Protein AF-A0A3P6SS86-F1 (afdb_monomer)

InterPro domains:
  IPR005011 SNU66/SART1 family [PF03343] (131-207)
  IPR005011 SNU66/SART1 family [PTHR14152] (20-248)

Nearest PDB structures (foldseek):
  8y6o-assembly1_S  TM=6.054E-01  e=1.416E-04  Homo sapiens

Mean predicted aligned error: 20.61 Å

Radius of gyration: 37.63 Å; Cα contacts (8 Å, |Δi|>4): 62; chains: 1; bounding box: 86×118×94 Å

Foldseek 3Di:
DDDDDPPPVVVVVVVVVVVVVVVVVVVVVVVVVVVVVVVVPPPDPVPPPPPVVVVVVVVVVVVVVVVVPDDDDDDDDPDDDADPLGDQQDPVVDPVSVVSNCVSVVVDPPPPPPPPPPPPPPPDDDDDDDDDCPVVVVVCVVVVVPCPDPDDDPPVCPPDDDPDDDFDADPVRDTDDPVVRVVVVVCVVVVDDDDPVVVVVVVVVVVLVVVQVPDDPQADPVRVNVVLVVVCVVVVHPDDDDPDPPPPDD

Secondary structure (DSSP, 8-state):
-------HHHHHHHHHHHHHHHHHHHHHHHHHHHHHHHHHTS--TTSSPPHHHHHHHHHHHHHHHHTT---------------TT-S---GGG-HHHHHHHHHHTT-S----------------------TTSHHHHHHHHHHT-S---S----TT-TT---------B-TTSPBPPHHHHHHHHHHHHH--PPPHHHHHHHHHHHHHHHHHHHS-TTS-TT-HHHHHHHHHHHHT-SS-----SS----

pLDDT: mean 70.96, std 18.05, range [36.5, 97.06]

Structure (mmCIF, N/CA/C/O backbone):
data_AF-A0A3P6SS86-F1
#
_entry.id   AF-A0A3P6SS86-F1
#
loop_
_atom_site.group_PDB
_atom_site.id
_atom_site.type_symbol
_atom_site.label_atom_id
_atom_site.label_alt_id
_atom_site.label_comp_id
_atom_site.label_asym_id
_atom_site.label_entity_id
_atom_site.label_seq_id
_atom_site.pdbx_PDB_ins_code
_atom_site.Cartn_x
_atom_site.Cartn_y
_atom_site.Cartn_z
_atom_site.occupancy
_atom_site.B_iso_or_equiv
_atom_site.auth_seq_id
_atom_site.auth_comp_id
_atom_site.auth_asym_id
_atom_site.auth_atom_id
_atom_site.pdbx_PDB_model_num
ATOM 1 N N . MET A 1 1 ? 47.311 90.887 2.385 1.00 41.38 1 MET A N 1
ATOM 2 C CA . MET A 1 1 ? 45.907 90.425 2.404 1.00 41.38 1 MET A CA 1
ATOM 3 C C . MET A 1 1 ? 45.894 89.078 3.100 1.00 41.38 1 MET A C 1
ATOM 5 O O . MET A 1 1 ? 46.741 88.257 2.781 1.00 41.38 1 MET A O 1
ATOM 9 N N . LYS A 1 2 ? 45.059 88.925 4.130 1.00 42.12 2 LYS A N 1
ATOM 10 C CA . LYS A 1 2 ? 44.926 87.698 4.922 1.00 42.12 2 LYS A CA 1
ATOM 11 C C . LYS A 1 2 ? 44.067 86.700 4.140 1.00 42.12 2 LYS A C 1
ATOM 13 O O . LYS A 1 2 ? 42.957 87.065 3.773 1.00 42.12 2 LYS A O 1
ATOM 18 N N . GLU A 1 3 ? 44.543 85.478 3.942 1.00 46.53 3 GLU A N 1
ATOM 19 C CA . GLU A 1 3 ? 43.674 84.321 3.715 1.00 46.53 3 GLU A CA 1
ATOM 20 C C . GLU A 1 3 ? 43.846 83.390 4.915 1.00 46.53 3 GLU A C 1
ATOM 22 O O . GLU A 1 3 ? 44.905 82.799 5.117 1.00 46.53 3 GLU A O 1
ATOM 27 N N . GLU A 1 4 ? 42.823 83.341 5.766 1.00 48.84 4 GLU A N 1
ATOM 28 C CA . GLU A 1 4 ? 42.710 82.360 6.841 1.00 48.84 4 GLU A CA 1
ATOM 29 C C . GLU A 1 4 ? 42.058 81.096 6.268 1.00 48.84 4 GLU A C 1
ATOM 31 O O . GLU A 1 4 ? 40.958 81.146 5.717 1.00 48.84 4 GLU A O 1
ATOM 36 N N . ILE A 1 5 ? 42.755 79.965 6.369 1.00 50.00 5 ILE A N 1
ATOM 37 C CA . ILE A 1 5 ? 42.277 78.648 5.941 1.00 50.00 5 ILE A CA 1
ATOM 38 C C . ILE A 1 5 ? 41.508 78.026 7.117 1.00 50.00 5 ILE A C 1
ATOM 40 O O . ILE A 1 5 ? 42.103 77.545 8.081 1.00 50.00 5 ILE A O 1
ATOM 44 N N . ASP A 1 6 ? 40.176 78.062 7.049 1.00 55.34 6 ASP A N 1
ATOM 45 C CA . ASP A 1 6 ? 39.266 77.407 7.999 1.00 55.34 6 ASP A CA 1
ATOM 46 C C . ASP A 1 6 ? 39.072 75.918 7.634 1.00 55.34 6 ASP A C 1
ATOM 48 O O . ASP A 1 6 ? 38.149 75.545 6.910 1.00 55.34 6 ASP A O 1
ATOM 52 N N . ASP A 1 7 ? 39.966 75.045 8.113 1.00 58.31 7 ASP A N 1
ATOM 53 C CA . ASP A 1 7 ? 39.946 73.592 7.829 1.00 58.31 7 ASP A CA 1
ATOM 54 C C . ASP A 1 7 ? 39.302 72.734 8.947 1.00 58.31 7 ASP A C 1
ATOM 56 O O . ASP A 1 7 ? 39.191 71.507 8.847 1.00 58.31 7 ASP A O 1
ATOM 60 N N . GLY A 1 8 ? 38.815 73.352 10.031 1.00 53.81 8 GLY A N 1
ATOM 61 C CA . GLY A 1 8 ? 38.261 72.633 11.190 1.00 53.81 8 GLY A CA 1
ATOM 62 C C . GLY A 1 8 ? 36.834 72.106 10.984 1.00 53.81 8 GLY A C 1
ATOM 63 O O . GLY A 1 8 ? 36.483 71.004 11.423 1.00 53.81 8 GLY A O 1
ATOM 64 N N . GLY A 1 9 ? 35.990 72.858 10.269 1.00 57.62 9 GLY A N 1
ATOM 65 C CA . GLY A 1 9 ? 34.580 72.506 10.051 1.00 57.62 9 GLY A CA 1
ATOM 66 C C . GLY A 1 9 ? 34.350 71.377 9.035 1.00 57.62 9 GLY A C 1
ATOM 67 O O . GLY A 1 9 ? 33.329 70.679 9.089 1.00 57.62 9 GLY A O 1
ATOM 68 N N . SER A 1 10 ? 35.298 71.167 8.117 1.00 64.06 10 SER A N 1
ATOM 69 C CA . SER A 1 10 ? 35.213 70.178 7.031 1.00 64.06 10 SER A CA 1
ATOM 70 C C . SER A 1 10 ? 35.368 68.739 7.543 1.00 64.06 10 SER A C 1
ATOM 72 O O . SER A 1 10 ? 34.573 67.854 7.204 1.00 64.06 10 SER A O 1
ATOM 74 N N . ALA A 1 11 ? 36.322 68.504 8.449 1.00 67.81 11 ALA A N 1
ATOM 75 C CA . ALA A 1 11 ? 36.598 67.180 9.007 1.00 67.81 11 ALA A CA 1
ATOM 76 C C . ALA A 1 11 ? 35.408 66.608 9.805 1.00 67.81 11 ALA A C 1
ATOM 78 O O . ALA A 1 11 ? 35.034 65.443 9.634 1.00 67.81 11 ALA A O 1
ATOM 79 N N . VAL A 1 12 ? 34.744 67.438 10.616 1.00 71.44 12 VAL A N 1
ATOM 80 C CA . VAL A 1 12 ? 33.579 67.026 11.422 1.00 71.44 12 VAL A CA 1
ATOM 81 C C . VAL A 1 12 ? 32.362 66.722 10.542 1.00 71.44 12 VAL A C 1
ATOM 83 O O . VAL A 1 12 ? 31.628 65.762 10.801 1.00 71.44 12 VAL A O 1
ATOM 86 N N . LYS A 1 13 ? 32.152 67.491 9.464 1.00 74.88 13 LYS A N 1
ATOM 87 C CA . LYS A 1 13 ? 31.086 67.227 8.481 1.00 74.88 13 LYS A CA 1
ATOM 88 C C . LYS A 1 13 ? 31.310 65.897 7.756 1.00 74.88 13 LYS A C 1
ATOM 90 O O . LYS A 1 13 ? 30.374 65.101 7.663 1.00 74.88 13 LYS A O 1
ATOM 95 N N . ARG A 1 14 ? 32.547 65.612 7.335 1.00 76.62 14 ARG A N 1
ATOM 96 C CA . ARG A 1 14 ? 32.928 64.335 6.703 1.00 76.62 14 ARG A CA 1
ATOM 97 C C . ARG A 1 14 ? 32.749 63.149 7.651 1.00 76.62 14 ARG A C 1
ATOM 99 O O . ARG A 1 14 ? 32.224 62.119 7.238 1.00 76.62 14 ARG A O 1
ATOM 106 N N . TRP A 1 15 ? 33.091 63.298 8.934 1.00 75.94 15 TRP A N 1
ATOM 107 C CA . TRP A 1 15 ? 32.873 62.251 9.939 1.00 75.94 15 TRP A CA 1
ATOM 108 C C . TRP A 1 15 ? 31.382 61.958 10.169 1.00 75.94 15 TRP A C 1
ATOM 110 O O . TRP A 1 15 ? 30.976 60.795 10.197 1.00 75.94 15 TRP A O 1
ATOM 120 N N . LYS A 1 16 ? 30.537 62.995 10.247 1.00 82.75 16 LYS A N 1
ATOM 121 C CA . LYS A 1 16 ? 29.075 62.828 10.355 1.00 82.75 16 LYS A CA 1
ATOM 122 C C . LYS A 1 16 ? 28.471 62.169 9.109 1.00 82.75 16 LYS A C 1
ATOM 124 O O . LYS A 1 16 ? 27.605 61.304 9.240 1.00 82.75 16 LYS A O 1
ATOM 129 N N . GLN A 1 17 ? 28.944 62.523 7.912 1.00 75.00 17 GLN A N 1
ATOM 130 C CA . GLN A 1 17 ? 28.534 61.873 6.661 1.00 75.00 17 GLN A CA 1
ATOM 131 C C . GLN A 1 17 ? 28.966 60.400 6.617 1.00 75.00 17 GLN A C 1
ATOM 133 O O . GLN A 1 17 ? 28.139 59.539 6.320 1.00 75.00 17 GLN A O 1
ATOM 138 N N . ALA A 1 18 ? 30.202 60.092 7.019 1.00 82.19 18 ALA A N 1
ATOM 139 C CA . ALA A 1 18 ? 30.712 58.725 7.088 1.00 82.19 18 ALA A CA 1
ATOM 140 C C . ALA A 1 18 ? 29.941 57.854 8.100 1.00 82.19 18 ALA A C 1
ATOM 142 O O . ALA A 1 18 ? 29.706 56.673 7.846 1.00 82.19 18 ALA A O 1
ATOM 143 N N . GLN A 1 19 ? 29.493 58.416 9.231 1.00 80.56 19 GLN A N 1
ATOM 144 C CA . GLN A 1 19 ? 28.623 57.700 10.176 1.00 80.56 19 GLN A CA 1
ATOM 145 C C . GLN A 1 19 ? 27.250 57.395 9.571 1.00 80.56 19 GLN A C 1
ATOM 147 O O . GLN A 1 19 ? 26.777 56.260 9.664 1.00 80.56 19 GLN A O 1
ATOM 152 N N . LYS A 1 20 ? 26.646 58.370 8.882 1.00 81.38 20 LYS A N 1
ATOM 153 C CA . LYS A 1 20 ? 25.353 58.202 8.203 1.00 81.38 20 LYS A CA 1
ATOM 154 C C . LYS A 1 20 ? 25.427 57.161 7.076 1.00 81.38 20 LYS A C 1
ATOM 156 O O . LYS A 1 20 ? 24.515 56.352 6.916 1.00 81.38 20 LYS A O 1
ATOM 161 N N . GLU A 1 21 ? 26.533 57.125 6.337 1.00 82.12 21 GLU A N 1
ATOM 162 C CA . GLU A 1 21 ? 26.805 56.117 5.304 1.00 82.12 21 GLU A CA 1
ATOM 163 C C . GLU A 1 21 ? 27.060 54.721 5.902 1.00 82.12 21 GLU A C 1
ATOM 165 O O . GLU A 1 21 ? 26.571 53.702 5.407 1.00 82.12 21 GLU A O 1
ATOM 170 N N . LYS A 1 22 ? 27.784 54.644 7.025 1.00 76.62 22 LYS A N 1
ATOM 171 C CA . LYS A 1 22 ? 28.024 53.377 7.731 1.00 76.62 22 LYS A CA 1
ATOM 172 C C . LYS A 1 22 ? 26.721 52.787 8.279 1.00 76.62 22 LYS A C 1
ATOM 174 O O . LYS A 1 22 ? 26.530 51.568 8.215 1.00 76.62 22 LYS A O 1
ATOM 179 N N . GLU A 1 23 ? 25.813 53.633 8.764 1.00 79.06 23 GLU A N 1
ATOM 180 C CA . GLU A 1 23 ? 24.476 53.239 9.208 1.00 79.06 23 GLU A CA 1
ATOM 181 C C . GLU A 1 23 ? 23.587 52.791 8.035 1.00 79.06 23 GLU A C 1
ATOM 183 O O . GLU A 1 23 ? 22.968 51.723 8.111 1.00 79.06 23 GLU A O 1
ATOM 188 N N . SER A 1 24 ? 23.574 53.534 6.921 1.00 69.25 24 SER A N 1
ATOM 189 C CA . SER A 1 24 ? 22.790 53.170 5.733 1.00 69.25 24 SER A CA 1
ATOM 190 C C . SER A 1 24 ? 23.245 51.828 5.157 1.00 69.25 24 SER A C 1
ATOM 192 O O . SER A 1 24 ? 22.414 50.955 4.896 1.00 69.25 24 SER A O 1
ATOM 194 N N . ARG A 1 25 ? 24.560 51.579 5.099 1.00 76.75 25 ARG A N 1
ATOM 195 C CA . ARG A 1 25 ? 25.136 50.293 4.682 1.00 76.75 25 ARG A CA 1
ATOM 196 C C . ARG A 1 25 ? 24.767 49.154 5.633 1.00 76.75 25 ARG A C 1
ATOM 198 O O . ARG A 1 25 ? 24.503 48.038 5.180 1.00 76.75 25 ARG A O 1
ATOM 205 N N . ARG A 1 26 ? 24.704 49.411 6.947 1.00 73.81 26 ARG A N 1
ATOM 206 C CA . ARG A 1 26 ? 24.227 48.428 7.940 1.00 73.81 26 ARG A CA 1
ATOM 207 C C . ARG A 1 26 ? 22.750 48.095 7.717 1.00 73.81 26 ARG A C 1
ATOM 209 O O . ARG A 1 26 ? 22.384 46.920 7.749 1.00 73.81 26 ARG A O 1
ATOM 216 N N . ARG A 1 27 ? 21.920 49.101 7.425 1.00 76.12 27 ARG A N 1
ATOM 217 C CA . ARG A 1 27 ? 20.487 48.940 7.135 1.00 76.12 27 ARG A CA 1
ATOM 218 C C . ARG A 1 27 ? 20.241 48.229 5.799 1.00 76.12 27 ARG A C 1
ATOM 220 O O . ARG A 1 27 ? 19.363 47.375 5.736 1.00 76.12 27 ARG A O 1
ATOM 227 N N . GLN A 1 28 ? 21.054 48.489 4.774 1.00 74.81 28 GLN A N 1
ATOM 228 C CA . GLN A 1 28 ? 21.022 47.783 3.485 1.00 74.81 28 GLN A CA 1
ATOM 229 C C . GLN A 1 28 ? 21.347 46.291 3.659 1.00 74.81 28 GLN A C 1
ATOM 231 O O . GLN A 1 28 ? 20.632 45.432 3.151 1.00 74.81 28 GLN A O 1
ATOM 236 N N . ARG A 1 29 ? 22.393 45.973 4.437 1.00 75.50 29 ARG A N 1
ATOM 237 C CA . ARG A 1 29 ? 22.781 44.588 4.756 1.00 75.50 29 ARG A CA 1
ATOM 238 C C . ARG A 1 29 ? 21.716 43.863 5.578 1.00 75.50 29 ARG A C 1
ATOM 240 O O . ARG A 1 29 ? 21.477 42.686 5.335 1.00 75.50 29 ARG A O 1
ATOM 247 N N . ALA A 1 30 ? 21.058 44.552 6.512 1.00 73.69 30 ALA A N 1
ATOM 248 C CA . ALA A 1 30 ? 19.945 43.988 7.274 1.00 73.69 30 ALA A CA 1
ATOM 249 C C . ALA A 1 30 ? 18.741 43.671 6.372 1.00 73.69 30 ALA A C 1
ATOM 251 O O . ALA A 1 30 ? 18.253 42.546 6.411 1.00 73.69 30 ALA A O 1
ATOM 252 N N . LYS A 1 31 ? 18.346 44.605 5.494 1.00 74.69 31 LYS A N 1
ATOM 253 C CA . L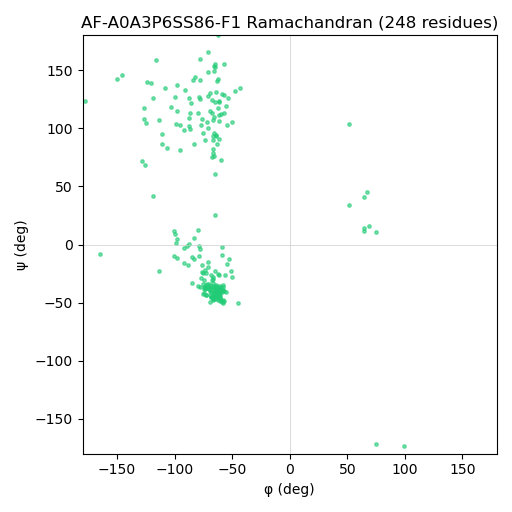YS A 1 31 ? 17.275 44.394 4.506 1.00 74.69 31 LYS A CA 1
ATOM 254 C C . LYS A 1 31 ? 17.587 43.248 3.541 1.00 74.69 31 LYS A C 1
ATOM 256 O O . LYS A 1 31 ? 16.708 42.449 3.249 1.00 74.69 31 LYS A O 1
ATOM 261 N N . ASN A 1 32 ? 18.837 43.132 3.084 1.00 70.75 32 ASN A N 1
ATOM 262 C CA . ASN A 1 32 ? 19.247 42.041 2.195 1.00 70.75 32 ASN A CA 1
ATOM 263 C C . ASN A 1 32 ? 19.288 40.684 2.927 1.00 70.75 32 ASN A C 1
ATOM 265 O O . ASN A 1 32 ? 18.955 39.647 2.370 1.00 70.75 32 ASN A O 1
ATOM 269 N N . ARG A 1 33 ? 19.646 40.673 4.216 1.00 67.62 33 ARG A N 1
ATOM 270 C CA . ARG A 1 33 ? 19.581 39.460 5.045 1.00 67.62 33 ARG A CA 1
ATOM 271 C C . ARG A 1 33 ? 18.138 39.020 5.300 1.00 67.62 33 ARG A C 1
ATOM 273 O O . ARG A 1 33 ? 17.866 37.827 5.365 1.00 67.62 33 ARG A O 1
ATOM 280 N N . GLU A 1 34 ? 17.226 39.972 5.451 1.00 67.44 34 GLU A N 1
ATOM 281 C CA . GLU A 1 34 ? 15.798 39.724 5.652 1.00 67.44 34 GLU A CA 1
ATOM 282 C C . GLU A 1 34 ? 15.105 39.264 4.362 1.00 67.44 34 GLU A C 1
ATOM 284 O O . GLU A 1 34 ? 14.309 38.329 4.402 1.00 67.44 34 GLU A O 1
ATOM 289 N N . SER A 1 35 ? 15.470 39.823 3.201 1.00 66.62 35 SER A N 1
ATOM 290 C CA . SER A 1 35 ? 14.995 39.324 1.905 1.00 66.62 35 SER A CA 1
ATOM 291 C C . SER A 1 35 ? 15.496 37.905 1.629 1.00 66.62 35 SER A C 1
ATOM 293 O O . SER A 1 35 ? 14.699 37.058 1.240 1.00 66.62 35 SER A O 1
ATOM 295 N N . VAL A 1 36 ? 16.771 37.600 1.897 1.00 64.12 36 VAL A N 1
ATOM 296 C CA . VAL A 1 36 ? 17.322 36.240 1.748 1.00 64.12 36 VAL A CA 1
ATOM 297 C C . VAL A 1 36 ? 16.598 35.245 2.659 1.00 64.12 36 VAL A C 1
ATOM 299 O O . VAL A 1 36 ? 16.210 34.179 2.188 1.00 64.12 36 VAL A O 1
ATOM 302 N N . ARG A 1 37 ? 16.323 35.619 3.919 1.00 59.81 37 ARG A N 1
ATOM 303 C CA . ARG A 1 37 ? 15.515 34.805 4.847 1.00 59.81 37 ARG A CA 1
ATOM 304 C C . ARG A 1 37 ? 14.095 34.564 4.326 1.00 59.81 37 ARG A C 1
ATOM 306 O O . ARG A 1 37 ? 13.641 33.430 4.265 1.00 59.81 37 ARG A O 1
ATOM 313 N N . LYS A 1 38 ? 13.438 35.606 3.810 1.00 56.53 38 LYS A N 1
ATOM 314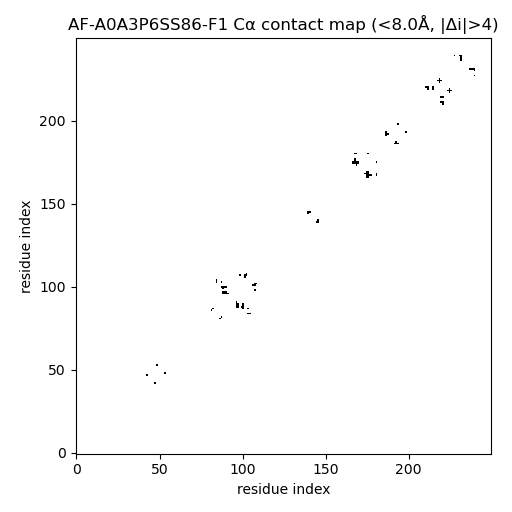 C CA . LYS A 1 38 ? 12.099 35.513 3.201 1.00 56.53 38 LYS A CA 1
ATOM 315 C C . LYS A 1 38 ? 12.044 34.598 1.968 1.00 56.53 38 LYS A C 1
ATOM 317 O O . LYS A 1 38 ? 10.981 34.069 1.652 1.00 56.53 38 LYS A O 1
ATOM 322 N N . TRP A 1 39 ? 13.153 34.415 1.249 1.00 46.88 39 TRP A N 1
ATOM 323 C CA . TRP A 1 39 ? 13.243 33.457 0.142 1.00 46.88 39 TRP A CA 1
ATOM 324 C C . TRP A 1 39 ? 13.579 32.035 0.607 1.00 46.88 39 TRP A C 1
ATOM 326 O O . TRP A 1 39 ? 13.076 31.093 0.001 1.00 46.88 39 TRP A O 1
ATOM 336 N N . SER A 1 40 ? 14.363 31.870 1.678 1.00 54.88 40 SER A N 1
ATOM 337 C CA . SER A 1 40 ? 14.657 30.556 2.271 1.00 54.88 40 SER A CA 1
ATOM 338 C C . SER A 1 40 ? 13.503 29.977 3.095 1.00 54.88 40 SER A C 1
ATOM 340 O O . SER A 1 40 ? 13.417 28.761 3.229 1.00 54.88 40 SER A O 1
ATOM 342 N N . ASP A 1 41 ? 12.605 30.829 3.599 1.00 53.06 41 ASP A N 1
ATOM 343 C CA . ASP A 1 41 ? 11.426 30.432 4.383 1.00 53.06 41 ASP A CA 1
ATOM 344 C C . ASP A 1 41 ? 10.199 30.115 3.509 1.00 53.06 41 ASP A C 1
ATOM 346 O O . ASP A 1 41 ? 9.140 29.756 4.025 1.00 53.06 41 ASP A O 1
ATOM 350 N N . LYS A 1 42 ? 10.316 30.207 2.175 1.00 52.12 42 LYS A N 1
ATOM 351 C CA . LYS A 1 42 ? 9.313 29.625 1.277 1.00 52.12 42 LYS A CA 1
ATOM 352 C C . LYS A 1 42 ? 9.438 28.103 1.386 1.00 52.12 42 LYS A C 1
ATOM 354 O O . LYS A 1 42 ? 10.484 27.571 1.001 1.00 52.12 42 LYS A O 1
ATOM 359 N N . PRO A 1 43 ? 8.423 27.381 1.891 1.00 44.62 43 PRO A N 1
ATOM 360 C CA . PRO A 1 43 ? 8.492 25.933 1.929 1.00 44.62 43 PRO A CA 1
ATOM 361 C C . PRO A 1 43 ? 8.707 25.425 0.502 1.00 44.62 43 PRO A C 1
ATOM 363 O O . PRO A 1 43 ? 7.993 25.811 -0.424 1.00 44.62 43 PRO A O 1
ATOM 366 N N . SER A 1 44 ? 9.719 24.573 0.319 1.00 44.75 44 SER A N 1
ATOM 367 C CA . SER A 1 44 ? 9.849 23.766 -0.894 1.00 44.75 44 SER A CA 1
ATOM 368 C C . SER A 1 44 ? 8.489 23.126 -1.166 1.00 44.75 44 SER A C 1
ATOM 370 O O . SER A 1 44 ? 7.904 22.545 -0.251 1.00 44.75 44 SER A O 1
ATOM 372 N N . SER A 1 45 ? 7.997 23.198 -2.405 1.00 48.47 45 SER A N 1
ATOM 373 C CA . SER A 1 45 ? 6.726 22.582 -2.829 1.00 48.47 45 SER A CA 1
ATOM 374 C C . SER A 1 45 ? 6.623 21.085 -2.494 1.00 48.47 45 SER A C 1
ATOM 376 O O . SER A 1 45 ? 5.544 20.514 -2.527 1.00 48.47 45 SER A O 1
ATOM 378 N N . SER A 1 46 ? 7.737 20.454 -2.114 1.00 54.19 46 SER A N 1
ATOM 379 C CA . SER A 1 46 ? 7.828 19.078 -1.622 1.00 54.19 46 SER A CA 1
ATOM 380 C C . SER A 1 46 ? 7.416 18.860 -0.154 1.00 54.19 46 SER A C 1
ATOM 382 O O . SER A 1 46 ? 7.353 17.710 0.283 1.00 54.19 46 SER A O 1
ATOM 384 N N . ALA A 1 47 ? 7.200 19.926 0.628 1.00 45.97 47 ALA A N 1
ATOM 385 C CA . ALA A 1 47 ? 6.766 19.867 2.029 1.00 45.97 47 ALA A CA 1
ATOM 386 C C . ALA A 1 47 ? 5.263 20.128 2.210 1.00 45.97 47 ALA A C 1
ATOM 388 O O . ALA A 1 47 ? 4.743 19.901 3.305 1.00 45.97 47 ALA A O 1
ATOM 389 N N . ALA A 1 48 ? 4.574 20.570 1.152 1.00 49.78 48 ALA A N 1
ATOM 390 C CA . ALA A 1 48 ? 3.123 20.550 1.119 1.00 49.78 48 ALA A CA 1
ATOM 391 C C . ALA A 1 48 ? 2.680 19.088 1.241 1.00 49.78 48 ALA A C 1
ATOM 393 O O . ALA A 1 48 ? 3.105 18.224 0.471 1.00 49.78 48 ALA A O 1
ATOM 394 N N . LEU A 1 49 ? 1.872 18.800 2.259 1.00 47.25 49 LEU A N 1
ATOM 395 C CA . LEU A 1 49 ? 1.007 17.633 2.208 1.00 47.25 49 LEU A CA 1
ATOM 396 C C . LEU A 1 49 ? 0.222 17.764 0.901 1.00 47.25 49 LEU A C 1
ATOM 398 O O . LEU A 1 49 ? -0.305 18.837 0.615 1.00 47.25 49 LEU A O 1
ATOM 402 N N . ASP A 1 50 ? 0.277 16.729 0.070 1.00 51.44 50 ASP A N 1
ATOM 403 C CA . ASP A 1 50 ? -0.374 16.728 -1.233 1.00 51.44 50 ASP A CA 1
ATOM 404 C C . ASP A 1 50 ? -1.854 17.048 -1.008 1.00 51.44 50 ASP A C 1
ATOM 406 O O . ASP A 1 50 ? -2.516 16.348 -0.239 1.00 51.44 50 ASP A O 1
ATOM 410 N N . SER A 1 51 ? -2.332 18.147 -1.596 1.00 54.66 51 SER A N 1
ATOM 411 C CA . SER A 1 51 ? -3.681 18.700 -1.391 1.00 54.66 51 SER A CA 1
ATOM 412 C C . SER A 1 51 ? -4.770 17.632 -1.549 1.00 54.66 51 SER A C 1
ATOM 414 O O . SER A 1 51 ? -5.826 17.704 -0.923 1.00 54.66 51 SER A O 1
ATOM 416 N N . ASP A 1 52 ? -4.493 16.615 -2.361 1.00 58.56 52 ASP A N 1
ATOM 417 C CA . ASP A 1 52 ? -5.396 15.508 -2.639 1.00 58.56 52 ASP A CA 1
ATOM 418 C C . 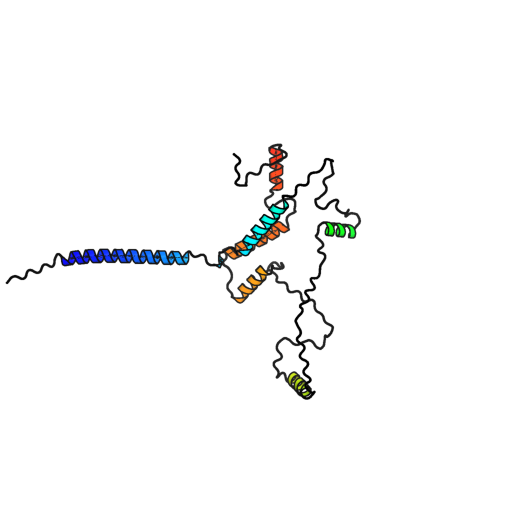ASP A 1 52 ? -5.490 14.480 -1.496 1.00 58.56 52 ASP A C 1
ATOM 420 O O . ASP A 1 52 ? -6.584 13.982 -1.240 1.00 58.56 52 ASP A O 1
ATOM 424 N N . ASP A 1 53 ? -4.412 14.221 -0.741 1.00 56.22 53 ASP A N 1
ATOM 425 C CA . ASP A 1 53 ? -4.431 13.271 0.391 1.00 56.22 53 ASP A CA 1
ATOM 426 C C . ASP A 1 53 ? -5.250 13.833 1.575 1.00 56.22 53 ASP A C 1
ATOM 428 O O . ASP A 1 53 ? -5.920 13.097 2.299 1.00 56.22 53 ASP A O 1
ATOM 432 N N . GLU A 1 54 ? -5.192 15.150 1.799 1.00 63.00 54 GLU A N 1
ATOM 433 C CA . GLU A 1 54 ? -5.976 15.823 2.845 1.00 63.00 54 GLU A CA 1
ATOM 434 C C . GLU A 1 54 ? -7.456 15.915 2.459 1.00 63.00 54 GLU A C 1
ATOM 436 O O . GLU A 1 54 ? -8.334 15.705 3.297 1.00 63.00 54 GLU A O 1
ATOM 441 N N . LYS A 1 55 ? -7.735 16.133 1.171 1.00 62.94 55 LYS A N 1
ATOM 442 C CA . LYS A 1 55 ? -9.089 16.122 0.614 1.00 62.94 55 LYS A CA 1
ATOM 443 C C . LYS A 1 55 ? -9.731 14.735 0.680 1.00 62.94 55 LYS A C 1
ATOM 445 O O . LYS A 1 55 ? -10.924 14.639 0.947 1.00 62.94 55 LYS A O 1
ATOM 450 N N . GLU A 1 56 ? -8.963 13.667 0.475 1.00 68.69 56 GLU A N 1
ATOM 451 C CA . GLU A 1 56 ? -9.438 12.287 0.633 1.00 68.69 56 GLU A CA 1
ATOM 452 C C . GLU A 1 56 ? -9.781 11.980 2.098 1.00 68.69 56 GLU A C 1
ATOM 454 O O . GLU A 1 56 ? -10.869 11.488 2.387 1.00 68.69 56 GLU A O 1
ATOM 459 N N . LEU A 1 57 ? -8.919 12.374 3.042 1.00 66.00 57 LEU A N 1
ATOM 460 C CA . LEU A 1 57 ? -9.203 12.240 4.476 1.00 66.00 57 LEU A CA 1
ATOM 461 C C . LEU A 1 57 ? -10.437 13.045 4.909 1.00 66.00 57 LEU A C 1
ATOM 463 O O . LEU A 1 57 ? -11.204 12.580 5.750 1.00 66.00 57 LEU A O 1
ATOM 467 N N . GLN A 1 58 ? -10.644 14.235 4.340 1.00 66.44 58 GLN A N 1
ATOM 468 C CA . GLN A 1 58 ? -11.840 15.043 4.590 1.00 66.44 58 GLN A CA 1
ATOM 469 C C . GLN A 1 58 ? -13.101 14.401 4.006 1.00 66.44 58 GLN A C 1
ATOM 471 O O . GLN A 1 58 ? -14.116 14.374 4.693 1.00 66.44 58 GLN A O 1
ATOM 476 N N . ARG A 1 59 ? -13.031 13.833 2.795 1.00 70.19 59 ARG A N 1
ATOM 477 C CA . ARG A 1 59 ? -14.146 13.093 2.185 1.00 70.19 59 ARG A CA 1
ATOM 478 C C . ARG A 1 59 ? -14.532 11.870 3.004 1.00 70.19 59 ARG A C 1
ATOM 480 O O . ARG A 1 59 ? -15.702 11.734 3.311 1.00 70.19 59 ARG A O 1
ATOM 487 N N . VAL A 1 60 ? -13.567 11.048 3.422 1.00 70.06 60 VAL A N 1
ATOM 488 C CA . VAL A 1 60 ? -13.836 9.877 4.278 1.00 70.06 60 VAL A CA 1
ATOM 489 C C . VAL A 1 60 ? -14.434 10.313 5.615 1.00 70.06 60 VAL A C 1
ATOM 491 O O . VAL A 1 60 ? -15.385 9.715 6.099 1.00 70.06 60 VAL A O 1
ATOM 494 N N . LYS A 1 61 ? -13.919 11.393 6.215 1.00 72.06 61 LYS A N 1
ATOM 495 C CA . LYS A 1 61 ? -14.481 11.946 7.453 1.00 72.06 61 LYS A CA 1
ATOM 496 C C . LYS A 1 61 ? -15.921 12.438 7.269 1.00 72.06 61 LYS A C 1
ATOM 498 O O . LYS A 1 61 ? -16.719 12.295 8.189 1.00 72.06 61 LYS A O 1
ATOM 503 N N . GLN A 1 62 ? -16.226 13.036 6.122 1.00 66.06 62 GLN A N 1
ATOM 504 C CA . GLN A 1 62 ? -17.554 13.541 5.792 1.00 66.06 62 GLN A CA 1
ATOM 505 C C . GLN A 1 62 ? -18.526 12.400 5.464 1.00 66.06 62 GLN A C 1
ATOM 507 O O . GLN A 1 62 ? -19.624 12.388 5.992 1.00 66.06 62 GLN A O 1
ATOM 512 N N . GLU A 1 63 ? -18.090 11.388 4.718 1.00 61.41 63 GLU A N 1
ATOM 513 C CA . GLU A 1 63 ? -18.862 10.175 4.419 1.00 61.41 63 GLU A CA 1
ATOM 514 C C . GLU A 1 63 ? -19.217 9.397 5.695 1.00 61.41 63 GLU A C 1
ATOM 516 O O . GLU A 1 63 ? -20.350 8.961 5.865 1.00 61.41 63 GLU A O 1
ATOM 521 N N . VAL A 1 64 ? -18.280 9.293 6.644 1.00 63.75 64 VAL A N 1
ATOM 522 C CA . VAL A 1 64 ? -18.531 8.679 7.959 1.00 63.75 64 VAL A CA 1
ATOM 523 C C . VAL A 1 64 ? -19.500 9.514 8.810 1.00 63.75 64 VAL A C 1
ATOM 525 O O . VAL A 1 64 ? -20.233 8.946 9.614 1.00 63.75 64 VAL A O 1
ATOM 528 N N . ALA A 1 65 ? -19.518 10.841 8.650 1.00 61.91 65 ALA A N 1
ATOM 529 C CA . ALA A 1 65 ? -20.471 11.712 9.339 1.00 61.91 65 ALA A CA 1
ATOM 530 C C . ALA A 1 65 ? -21.879 11.621 8.722 1.00 61.91 65 ALA A C 1
ATOM 532 O O . ALA A 1 65 ? -22.854 11.505 9.461 1.00 61.91 65 ALA A O 1
ATOM 533 N N . ASP A 1 66 ? -21.976 11.593 7.393 1.00 50.97 66 ASP A N 1
ATOM 534 C CA . ASP A 1 66 ? -23.247 11.515 6.662 1.00 50.97 66 ASP A CA 1
ATOM 535 C C . ASP A 1 66 ? -23.941 10.148 6.852 1.00 50.97 66 ASP A C 1
ATOM 537 O O . ASP A 1 66 ? -25.165 10.070 6.820 1.00 50.97 66 ASP A O 1
ATOM 541 N N . TYR A 1 67 ? -23.192 9.071 7.127 1.00 50.12 67 TYR A N 1
ATOM 542 C CA . TYR A 1 67 ? -23.757 7.741 7.418 1.00 50.12 67 TYR A CA 1
ATOM 543 C C . TYR A 1 67 ? -24.317 7.587 8.848 1.00 50.12 67 TYR A C 1
ATOM 545 O O . TYR A 1 67 ? -24.849 6.532 9.187 1.00 50.12 67 TYR A O 1
ATOM 553 N N . SER A 1 68 ? -24.175 8.606 9.705 1.00 46.31 68 SER A N 1
ATOM 554 C CA . SER A 1 68 ? -24.618 8.565 11.109 1.00 46.31 68 SER A CA 1
ATOM 555 C C . SER A 1 68 ? -25.984 9.214 11.375 1.00 46.31 68 SER A C 1
ATOM 557 O O . SER A 1 68 ? -26.399 9.259 12.527 1.00 46.31 68 SER A O 1
ATOM 559 N N . ASP A 1 69 ? -26.690 9.672 10.332 1.00 41.88 69 ASP A N 1
ATOM 560 C CA . ASP A 1 69 ? -27.941 10.447 10.437 1.00 41.88 69 ASP A CA 1
ATOM 561 C C . ASP A 1 69 ? -29.148 9.741 9.784 1.00 41.88 69 ASP A C 1
ATOM 563 O O . ASP A 1 69 ? -29.938 10.332 9.053 1.00 41.88 69 ASP A O 1
ATOM 567 N N . TH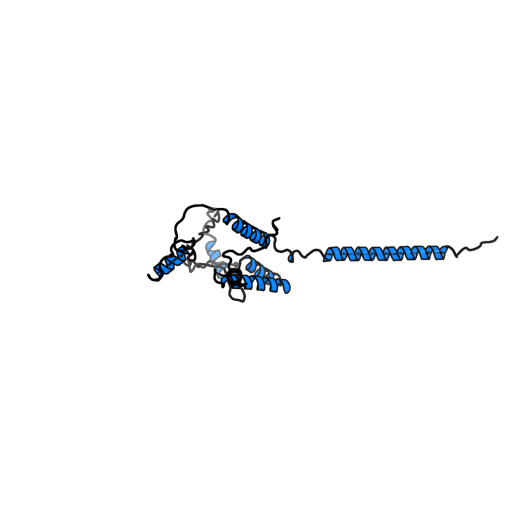R A 1 70 ? -29.287 8.429 9.980 1.00 42.88 70 THR A N 1
ATOM 568 C CA . THR A 1 70 ? -30.510 7.704 9.588 1.00 42.88 70 THR A CA 1
ATOM 569 C C . THR A 1 70 ? -31.015 6.887 10.767 1.00 42.88 70 THR A C 1
ATOM 571 O O . THR A 1 70 ? -30.892 5.664 10.800 1.00 42.88 70 THR A O 1
ATOM 574 N N . ASP A 1 71 ? -31.553 7.598 11.758 1.00 40.16 71 ASP A N 1
ATOM 575 C CA . ASP A 1 71 ? -32.409 7.011 12.785 1.00 40.16 71 ASP A CA 1
ATOM 576 C C . ASP A 1 71 ? -33.720 6.561 12.123 1.00 40.16 71 ASP A C 1
ATOM 578 O O . ASP A 1 71 ? -34.406 7.324 11.439 1.00 40.16 71 ASP A O 1
ATOM 582 N N . SER A 1 72 ? -34.052 5.286 12.285 1.00 39.12 72 SER A N 1
ATOM 583 C CA . SER A 1 72 ? -35.397 4.766 12.065 1.00 39.12 72 SER A CA 1
ATOM 584 C C . SER A 1 72 ? -35.806 4.066 13.348 1.00 39.12 72 SER A C 1
ATOM 586 O O . SER A 1 72 ? -35.309 2.987 13.668 1.00 39.12 72 SER A O 1
ATOM 588 N N . ASP A 1 73 ? -36.672 4.746 14.091 1.00 44.47 73 ASP A N 1
ATOM 589 C CA . ASP A 1 73 ? -37.403 4.214 15.230 1.00 44.47 73 ASP A CA 1
ATOM 590 C C . ASP A 1 73 ? -38.260 3.014 14.792 1.00 44.47 73 ASP A C 1
ATOM 592 O O . ASP A 1 73 ? -39.008 3.143 13.828 1.00 44.47 73 ASP A O 1
ATOM 596 N N . GLU A 1 74 ? -38.171 1.872 15.492 1.00 42.16 74 GLU A N 1
ATOM 597 C CA . GLU A 1 74 ? -39.335 1.043 15.874 1.00 42.16 74 GLU A CA 1
ATOM 598 C C . GLU A 1 74 ? -38.953 -0.197 16.724 1.00 42.16 74 GLU A C 1
ATOM 600 O O . GLU A 1 74 ? -38.155 -1.054 16.340 1.00 42.16 74 GLU A O 1
ATOM 605 N N . ASP A 1 75 ? -39.589 -0.255 17.898 1.00 39.03 75 ASP A N 1
ATOM 606 C CA . ASP A 1 75 ? -40.047 -1.404 18.693 1.00 39.03 75 ASP A CA 1
ATOM 607 C C . ASP A 1 75 ? -39.102 -2.581 19.046 1.00 39.03 75 ASP A C 1
ATOM 609 O O . ASP A 1 75 ? -38.887 -3.553 18.319 1.00 39.03 75 ASP A O 1
ATOM 613 N N . GLY A 1 76 ? -38.651 -2.565 20.305 1.00 48.12 76 GLY A N 1
ATOM 614 C CA . GLY A 1 76 ? -39.448 -3.208 21.357 1.00 48.12 76 GLY A CA 1
ATOM 615 C C . GLY A 1 76 ? -39.605 -4.730 21.333 1.00 48.12 76 GLY A C 1
ATOM 616 O O . GLY A 1 76 ? -40.695 -5.203 21.609 1.00 48.12 76 GLY A O 1
ATOM 617 N N . ASP A 1 77 ? -38.539 -5.500 21.109 1.00 39.94 77 ASP A N 1
ATOM 618 C CA . ASP A 1 77 ? -38.474 -6.901 21.550 1.00 39.94 77 ASP A CA 1
ATOM 619 C C . ASP A 1 77 ? -37.026 -7.294 21.852 1.00 39.94 77 ASP A C 1
ATOM 621 O O . ASP A 1 77 ? -36.101 -6.868 21.161 1.00 39.94 77 ASP A O 1
ATOM 625 N N . LYS A 1 78 ? -36.810 -8.111 22.892 1.00 49.69 78 LYS A N 1
ATOM 626 C CA . LYS A 1 78 ? -35.490 -8.655 23.264 1.00 49.69 78 LYS A CA 1
ATOM 627 C C . LYS A 1 78 ? -34.991 -9.610 22.171 1.00 49.69 78 LYS A C 1
ATOM 629 O O . LYS A 1 78 ? -35.067 -10.827 22.318 1.00 49.69 78 LYS A O 1
ATOM 634 N N . LYS A 1 79 ? -34.512 -9.054 21.062 1.00 48.88 79 LYS A N 1
ATOM 635 C CA . LYS A 1 79 ? -33.867 -9.778 19.972 1.00 48.88 79 LYS A CA 1
ATOM 636 C C . LYS A 1 79 ? -32.436 -10.088 20.409 1.00 48.88 79 LYS A C 1
ATOM 638 O O . LYS A 1 79 ? -31.697 -9.197 20.824 1.00 48.88 79 LYS A O 1
ATOM 643 N N . GLU A 1 80 ? -32.073 -11.367 20.365 1.00 57.94 80 GLU A N 1
ATOM 644 C CA . GLU A 1 80 ? -30.676 -11.808 20.360 1.00 57.94 80 GLU A CA 1
ATOM 645 C C . GLU A 1 80 ? -29.884 -10.917 19.397 1.00 57.94 80 GLU A C 1
ATOM 647 O O . GLU A 1 80 ? -30.381 -10.617 18.312 1.00 57.94 80 GLU A O 1
ATOM 652 N N . TYR A 1 81 ? -28.702 -10.457 19.814 1.00 55.03 81 TYR A N 1
ATOM 653 C CA . TYR A 1 81 ? -27.874 -9.531 19.043 1.00 55.03 81 TYR A CA 1
ATOM 654 C C . TYR A 1 81 ? -27.698 -10.050 17.608 1.00 55.03 81 TYR A C 1
ATOM 656 O O . TYR A 1 81 ? -26.970 -11.015 17.374 1.00 55.03 81 TYR A O 1
ATOM 664 N N . GLU A 1 82 ? -28.392 -9.433 16.651 1.00 57.69 82 GLU A N 1
ATOM 665 C CA . GLU A 1 82 ? -28.169 -9.686 15.235 1.00 57.69 82 GLU A CA 1
ATOM 666 C C . GLU A 1 82 ? -27.062 -8.754 14.757 1.00 57.69 82 GLU A C 1
ATOM 668 O O . GLU A 1 82 ? -27.120 -7.537 14.945 1.00 57.69 82 GLU A O 1
ATOM 673 N N . ASN A 1 83 ? -26.029 -9.333 14.146 1.00 70.00 83 ASN A N 1
ATOM 674 C CA . ASN A 1 83 ? -24.974 -8.563 13.503 1.00 70.00 83 ASN A CA 1
ATOM 675 C C . ASN A 1 83 ? -25.593 -7.637 12.441 1.00 70.00 83 ASN A C 1
ATOM 677 O O . ASN A 1 83 ? -26.627 -7.952 11.861 1.00 70.00 83 ASN A O 1
ATOM 681 N N . VAL A 1 84 ? -24.916 -6.534 12.106 1.00 73.00 84 VAL A N 1
ATOM 682 C CA . VAL A 1 84 ? -25.355 -5.554 11.080 1.00 73.00 84 VAL A CA 1
ATOM 683 C C . VAL A 1 84 ? -25.646 -6.203 9.707 1.00 73.00 84 VAL A C 1
ATOM 685 O O . VAL A 1 84 ? -26.329 -5.626 8.869 1.00 73.00 84 VAL A O 1
ATOM 688 N N . LEU A 1 85 ? -25.160 -7.429 9.481 1.00 67.81 85 LEU A N 1
ATOM 689 C CA . LEU A 1 85 ? -25.358 -8.232 8.269 1.00 67.81 85 LEU A CA 1
ATOM 690 C C . LEU A 1 85 ? -26.456 -9.317 8.402 1.00 67.81 85 LEU A C 1
ATOM 692 O O . LEU A 1 85 ? -26.593 -10.157 7.512 1.00 67.81 85 LEU A O 1
ATOM 696 N N . GLY A 1 86 ? -27.225 -9.311 9.495 1.00 77.12 86 GLY A N 1
ATOM 697 C CA . GLY A 1 86 ? -28.234 -10.317 9.843 1.00 77.12 86 GLY A CA 1
ATOM 698 C C . GLY A 1 86 ? -27.645 -11.639 10.355 1.00 77.12 86 GLY A C 1
ATOM 699 O O . GLY A 1 86 ? -26.437 -11.758 10.587 1.00 77.12 86 GLY A O 1
ATOM 700 N N . LYS A 1 87 ? -28.497 -12.662 10.522 1.00 79.62 87 LYS A N 1
ATOM 701 C CA . LYS A 1 87 ? -28.075 -14.024 10.915 1.00 79.62 87 LYS A CA 1
ATOM 702 C C . LYS A 1 87 ? -27.041 -14.606 9.941 1.00 79.62 87 LYS A C 1
ATOM 704 O O . LYS A 1 87 ? -27.350 -14.918 8.786 1.00 79.62 87 LYS A O 1
ATOM 709 N N . GLU A 1 88 ? -25.816 -14.796 10.430 1.00 76.50 88 GLU A N 1
ATOM 710 C CA . GLU A 1 88 ? -24.723 -15.395 9.659 1.00 76.50 88 GLU A CA 1
ATOM 711 C C . GLU A 1 88 ? -25.061 -16.842 9.255 1.00 76.50 88 GLU A C 1
ATOM 713 O O . GLU A 1 88 ? -25.6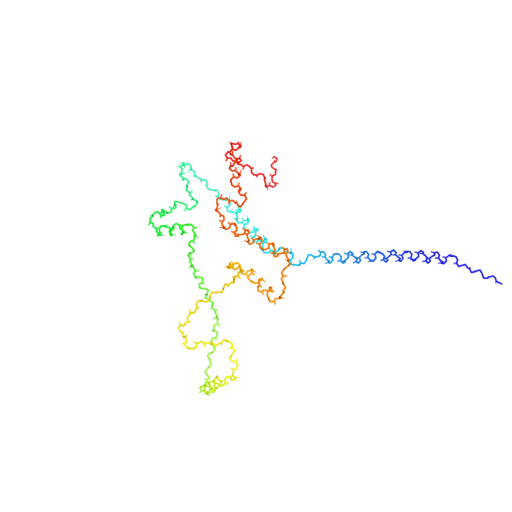74 -17.599 10.012 1.00 76.50 88 GLU A O 1
ATOM 718 N N . ALA A 1 89 ? -24.666 -17.250 8.044 1.00 77.75 89 ALA A N 1
ATOM 719 C CA . ALA A 1 89 ? -24.827 -18.634 7.610 1.00 77.75 89 ALA A CA 1
ATOM 720 C C . ALA A 1 89 ? -23.988 -19.592 8.479 1.00 77.75 89 ALA A C 1
ATOM 722 O O . ALA A 1 89 ? -22.793 -19.385 8.677 1.00 77.75 89 ALA A O 1
ATOM 723 N N . ASP A 1 90 ? -24.610 -20.673 8.954 1.0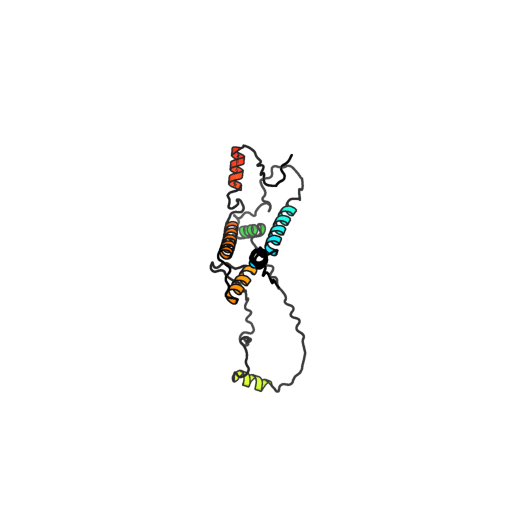0 80.00 90 ASP A N 1
ATOM 724 C CA . ASP A 1 90 ? -23.962 -21.687 9.791 1.00 80.00 90 ASP A CA 1
ATOM 725 C C . ASP A 1 90 ? -22.800 -22.386 9.062 1.00 80.00 90 ASP A C 1
ATOM 727 O O . ASP A 1 90 ? -23.007 -23.153 8.119 1.00 80.00 90 ASP A O 1
ATOM 731 N N . VAL A 1 91 ? -21.575 -22.129 9.527 1.00 83.75 91 VAL A N 1
ATOM 732 C CA . VAL A 1 91 ? -20.311 -22.601 8.933 1.00 83.75 91 VAL A CA 1
ATOM 733 C C . VAL A 1 91 ? -20.100 -24.109 9.124 1.00 83.75 91 VAL A C 1
ATOM 735 O O . VAL A 1 91 ? -19.289 -24.711 8.420 1.00 83.75 91 VAL A O 1
ATOM 738 N N . SER A 1 92 ? -20.852 -24.756 10.024 1.00 85.69 92 SER A N 1
ATOM 739 C CA . SER A 1 92 ? -20.709 -26.189 10.322 1.00 85.69 92 SER A CA 1
ATOM 740 C C . SER A 1 92 ? -21.057 -27.103 9.139 1.00 85.69 92 SER A C 1
ATOM 742 O O . SER A 1 92 ? -20.562 -28.225 9.047 1.00 85.69 92 SER A O 1
ATOM 744 N N . LYS A 1 93 ? -21.856 -26.612 8.183 1.00 86.75 93 LYS A N 1
ATOM 745 C CA . LYS A 1 93 ? -22.368 -27.369 7.025 1.00 86.75 93 LYS A CA 1
ATOM 746 C C . LYS A 1 93 ? -21.348 -27.525 5.883 1.00 86.75 93 LYS A C 1
ATOM 748 O O . LYS A 1 93 ? -21.710 -27.938 4.782 1.00 86.75 93 LYS A O 1
ATOM 753 N N . GLY A 1 94 ? -20.077 -27.204 6.134 1.00 91.62 94 GLY A N 1
ATOM 754 C CA . GLY A 1 94 ? -18.956 -27.397 5.212 1.00 91.62 94 GLY A CA 1
ATOM 755 C C . GLY A 1 94 ? -18.540 -26.142 4.435 1.00 91.62 94 GLY A C 1
ATOM 756 O O . GLY A 1 94 ? -19.037 -25.037 4.654 1.00 91.62 94 GLY A O 1
ATOM 757 N N . VAL A 1 95 ? -17.606 -26.313 3.491 1.00 91.19 95 VAL A N 1
ATOM 758 C CA . VAL A 1 95 ? -16.928 -25.211 2.770 1.00 91.19 95 VAL A CA 1
ATOM 759 C C . VAL A 1 95 ? -17.905 -24.295 2.021 1.00 91.19 95 VAL A C 1
ATOM 761 O O . VAL A 1 95 ? -17.703 -23.084 1.981 1.00 91.19 95 VAL A O 1
ATOM 764 N N . GLY A 1 96 ? -18.999 -24.838 1.477 1.00 90.19 96 GLY A N 1
ATOM 765 C CA . GLY A 1 96 ? -20.033 -24.039 0.807 1.00 90.19 96 GLY A CA 1
ATOM 766 C C . GLY A 1 96 ? -20.746 -23.058 1.745 1.00 90.19 96 GLY A C 1
ATOM 767 O O . GLY A 1 96 ? -21.065 -21.940 1.343 1.00 90.19 96 GLY A O 1
ATOM 768 N N . ALA A 1 97 ? -20.942 -23.436 3.010 1.00 90.56 97 ALA A N 1
ATOM 769 C CA . ALA A 1 97 ? -21.531 -22.553 4.010 1.00 90.56 97 ALA A CA 1
ATOM 770 C C . ALA A 1 97 ? -20.547 -21.454 4.440 1.00 90.56 97 ALA A C 1
ATOM 772 O O . ALA A 1 97 ? -20.934 -20.293 4.561 1.00 90.56 97 ALA A O 1
ATOM 773 N N . MET A 1 98 ? -19.256 -21.794 4.543 1.00 90.19 98 MET A N 1
ATOM 774 C CA . MET A 1 98 ? -18.181 -20.820 4.753 1.00 90.19 98 MET A CA 1
ATOM 775 C C . MET A 1 98 ? -18.085 -19.801 3.603 1.00 90.19 98 MET A C 1
ATOM 777 O O . MET A 1 98 ? -17.963 -18.607 3.857 1.00 90.19 98 MET A O 1
ATOM 781 N N . LEU A 1 99 ? -18.198 -20.244 2.345 1.00 89.19 99 LEU A N 1
ATOM 782 C CA . LEU A 1 99 ? -18.256 -19.366 1.165 1.00 89.19 99 LEU A CA 1
ATOM 783 C C . LEU A 1 99 ? -19.485 -18.450 1.190 1.00 89.19 99 LEU A C 1
ATOM 785 O O . LEU A 1 99 ? -19.376 -17.267 0.875 1.00 89.19 99 LEU A O 1
ATOM 789 N N . LYS A 1 100 ? -20.646 -18.969 1.607 1.00 89.12 100 LYS A N 1
ATOM 790 C CA . LYS A 1 100 ? -21.867 -18.167 1.762 1.00 89.12 100 LYS A CA 1
ATOM 791 C C . LYS A 1 100 ? -21.700 -17.088 2.833 1.00 89.12 100 LYS A C 1
ATOM 793 O O . LYS A 1 100 ? -22.093 -15.949 2.600 1.00 89.12 100 LYS A O 1
ATOM 798 N N . LEU A 1 101 ? -21.063 -17.419 3.955 1.00 87.94 101 LEU A N 1
ATOM 799 C CA . LEU A 1 101 ? -20.716 -16.451 4.993 1.00 87.94 101 LEU A CA 1
ATOM 800 C C . LEU A 1 101 ? -19.687 -15.425 4.492 1.00 87.94 101 LEU A C 1
ATOM 802 O O . LEU A 1 101 ? -19.842 -14.236 4.744 1.00 87.94 101 LEU A O 1
ATOM 806 N N . ALA A 1 102 ? -18.664 -15.846 3.745 1.00 89.00 102 ALA A N 1
ATOM 807 C CA . ALA A 1 102 ? -17.681 -14.935 3.156 1.00 89.00 102 ALA A CA 1
ATOM 808 C C . ALA A 1 102 ? -18.322 -13.964 2.148 1.00 89.00 102 ALA A C 1
ATOM 810 O O . ALA A 1 102 ? -17.964 -12.787 2.120 1.00 89.00 102 ALA A O 1
ATOM 811 N N . ALA A 1 103 ? -19.300 -14.431 1.367 1.00 87.88 103 ALA A N 1
ATOM 812 C CA . ALA A 1 103 ? -20.100 -13.592 0.482 1.00 87.88 103 ALA A CA 1
ATOM 813 C C . ALA A 1 103 ? -20.995 -12.615 1.265 1.00 87.88 103 ALA A C 1
ATOM 815 O O . ALA A 1 103 ? -21.009 -11.433 0.937 1.00 87.88 103 ALA A O 1
ATOM 816 N N . GLN A 1 104 ? -21.675 -13.068 2.330 1.00 87.00 104 GLN A N 1
ATOM 817 C CA . GLN A 1 104 ? -22.446 -12.193 3.232 1.00 87.00 104 GLN A CA 1
ATOM 818 C C . GLN A 1 104 ? -21.562 -11.115 3.879 1.00 87.00 104 GLN A C 1
ATOM 820 O O . GLN A 1 104 ? -21.973 -9.966 3.984 1.00 87.00 104 GLN A O 1
ATOM 825 N N . LYS A 1 105 ? -20.326 -11.469 4.258 1.00 85.88 105 LYS A N 1
ATOM 826 C CA . LYS A 1 105 ? -19.325 -10.547 4.823 1.00 85.88 105 LYS A CA 1
ATOM 827 C C . LYS A 1 105 ? -18.618 -9.678 3.776 1.00 85.88 105 LYS A C 1
ATOM 829 O O . LYS A 1 105 ? -17.761 -8.883 4.144 1.00 85.88 105 LYS A O 1
ATOM 834 N N . GLY A 1 106 ? -18.931 -9.834 2.487 1.00 84.69 106 GLY A N 1
ATOM 835 C CA . GLY A 1 106 ? -18.318 -9.055 1.406 1.00 84.69 106 GLY A CA 1
ATOM 836 C C . GLY A 1 106 ? -16.836 -9.363 1.147 1.00 84.69 106 GLY A C 1
ATOM 837 O O . GLY A 1 106 ? -16.159 -8.587 0.482 1.00 84.69 106 GLY A O 1
ATOM 838 N N . LEU A 1 107 ? -16.315 -10.487 1.653 1.00 83.62 107 LEU A N 1
ATOM 839 C CA . LEU A 1 107 ? -14.925 -10.919 1.443 1.00 83.62 107 LEU A CA 1
ATOM 840 C C . LEU A 1 107 ? -14.712 -11.529 0.051 1.00 83.62 107 LEU A C 1
ATOM 842 O O . LEU A 1 107 ? -13.612 -11.472 -0.498 1.00 83.62 107 LEU A O 1
ATOM 846 N N . CYS A 1 108 ? -15.761 -12.122 -0.522 1.00 77.06 108 CYS A N 1
ATOM 847 C CA . CYS A 1 108 ? -15.755 -12.587 -1.902 1.00 77.06 108 CYS A CA 1
ATOM 848 C C . CYS A 1 108 ? -16.160 -11.436 -2.821 1.00 77.06 108 CYS A C 1
ATOM 850 O O . CYS A 1 108 ? -17.343 -11.155 -3.006 1.00 77.06 108 CYS A O 1
ATOM 852 N N . CYS A 1 109 ? -15.174 -10.786 -3.430 1.00 52.12 109 CYS A N 1
ATOM 853 C CA . CYS A 1 109 ? -15.423 -9.900 -4.554 1.00 52.12 109 CYS A CA 1
ATOM 854 C C . CYS A 1 109 ? -16.019 -10.740 -5.692 1.00 52.12 109 CYS A C 1
ATOM 856 O O . CYS A 1 109 ? -15.345 -11.628 -6.220 1.00 52.12 109 CYS A O 1
ATOM 858 N N . TYR A 1 110 ? -17.254 -10.457 -6.113 1.00 50.06 110 TYR A N 1
ATOM 859 C CA . TYR A 1 110 ? -17.669 -10.845 -7.456 1.00 50.06 110 TYR A CA 1
ATOM 860 C C . TYR A 1 110 ? -16.738 -10.097 -8.398 1.00 50.06 110 TYR A C 1
ATOM 862 O O . TYR A 1 110 ? -16.806 -8.873 -8.501 1.00 50.06 110 TYR A O 1
ATOM 870 N N . PHE A 1 111 ? -15.801 -10.816 -9.010 1.00 41.62 111 PHE A N 1
ATOM 871 C CA . PHE A 1 111 ? -14.894 -10.264 -10.002 1.00 41.62 111 PHE A CA 1
ATOM 872 C C . PHE A 1 111 ? -15.747 -9.878 -11.216 1.00 41.62 111 PHE A C 1
ATOM 874 O O . PHE A 1 111 ? -15.890 -10.638 -12.177 1.00 41.62 111 PHE A O 1
ATOM 881 N N . ILE A 1 112 ? -16.369 -8.696 -11.160 1.00 42.59 112 ILE A N 1
ATOM 882 C CA . ILE A 1 112 ? -16.806 -7.997 -12.355 1.00 42.59 112 ILE A CA 1
ATOM 883 C C . ILE A 1 112 ? -15.494 -7.703 -13.057 1.00 42.59 112 ILE A C 1
ATOM 885 O O . ILE A 1 112 ? -14.786 -6.752 -12.732 1.00 42.59 112 ILE A O 1
ATOM 889 N N . HIS A 1 113 ? -15.122 -8.596 -13.968 1.00 44.19 113 HIS A N 1
ATOM 890 C CA . HIS A 1 113 ? -14.112 -8.301 -14.952 1.00 44.19 113 HIS A CA 1
ATOM 891 C C . HIS A 1 113 ? -14.612 -7.030 -15.625 1.00 44.19 113 HIS A C 1
ATOM 893 O O . HIS A 1 113 ? -15.564 -7.074 -16.407 1.00 44.19 113 HIS A O 1
ATOM 899 N N . SER A 1 114 ? -14.021 -5.891 -15.271 1.00 40.88 114 SER A N 1
ATOM 900 C CA . SER A 1 114 ? -14.121 -4.693 -16.077 1.00 40.88 114 SER A CA 1
ATOM 901 C C . SER A 1 114 ? -13.441 -5.057 -17.387 1.00 40.88 114 SER A C 1
ATOM 903 O O . SER A 1 114 ? -12.231 -4.920 -17.552 1.00 40.88 114 SER A O 1
ATOM 905 N N . ARG A 1 115 ? -14.218 -5.643 -18.301 1.00 38.12 115 ARG A N 1
ATOM 906 C CA . ARG A 1 115 ? -13.874 -5.730 -19.709 1.00 38.12 115 ARG A CA 1
ATOM 907 C C . ARG A 1 115 ? -13.915 -4.297 -20.207 1.00 38.12 115 ARG A C 1
ATOM 909 O O . ARG A 1 115 ? -14.910 -3.842 -20.762 1.00 38.12 115 ARG A O 1
ATOM 916 N N . GLY A 1 116 ? -12.848 -3.562 -19.913 1.00 40.44 116 GLY A N 1
ATOM 917 C CA . GLY A 1 116 ? -12.554 -2.297 -20.547 1.00 40.44 116 GLY A CA 1
ATOM 918 C C . GLY A 1 116 ? -12.368 -2.590 -22.023 1.00 40.44 116 GLY A C 1
ATOM 919 O O . GLY A 1 116 ? -11.276 -2.935 -22.459 1.00 40.44 116 GLY A O 1
ATOM 920 N N . ASN A 1 117 ? -13.455 -2.509 -22.784 1.00 46.12 117 ASN A N 1
ATOM 921 C CA . ASN A 1 117 ? -13.389 -2.466 -24.230 1.00 46.12 117 ASN A CA 1
ATOM 922 C C . ASN A 1 117 ? -12.712 -1.142 -24.585 1.00 46.12 117 ASN A C 1
ATOM 924 O O . ASN A 1 117 ? -13.366 -0.103 -24.681 1.00 46.12 117 ASN A O 1
ATOM 928 N N . SER A 1 118 ? -11.391 -1.159 -24.758 1.00 45.69 118 SER A N 1
ATOM 929 C CA . SER A 1 118 ? -10.700 -0.100 -25.476 1.00 45.69 118 SER A CA 1
ATOM 930 C C . SER A 1 118 ? -11.152 -0.176 -26.933 1.00 45.69 118 SER A C 1
ATOM 932 O O . SER A 1 118 ? -10.585 -0.870 -27.771 1.00 45.69 118 SER A O 1
ATOM 934 N N . VAL A 1 119 ? -12.226 0.543 -27.248 1.00 44.38 119 VAL A N 1
ATOM 935 C CA . VAL A 1 119 ? -12.594 0.884 -28.622 1.00 44.38 119 VAL A CA 1
ATOM 936 C C . VAL A 1 119 ? -11.542 1.847 -29.175 1.00 44.38 119 VAL A C 1
ATOM 938 O O . VAL A 1 119 ? -11.743 3.051 -29.281 1.00 44.38 119 VAL A O 1
ATOM 941 N N . HIS A 1 120 ? -10.371 1.313 -29.520 1.00 47.03 120 HIS A N 1
ATOM 942 C CA . HIS A 1 120 ? -9.500 1.934 -30.506 1.00 47.03 120 HIS A CA 1
ATOM 943 C C . HIS A 1 120 ? -10.284 2.028 -31.821 1.00 47.03 120 HIS A C 1
ATOM 945 O O . HIS A 1 120 ? -10.658 1.021 -32.425 1.00 47.03 120 HIS A O 1
ATOM 951 N N . LEU A 1 121 ? -10.589 3.261 -32.215 1.00 45.88 121 LEU A N 1
ATOM 952 C CA . LEU A 1 121 ? -11.237 3.607 -33.469 1.00 45.88 121 LEU A CA 1
ATOM 953 C C . LEU A 1 121 ? -10.303 3.205 -34.623 1.00 45.88 121 LEU A C 1
ATOM 955 O O . LEU A 1 121 ? -9.400 3.950 -35.001 1.00 45.88 121 LEU A O 1
ATOM 959 N N . THR A 1 122 ? -10.476 2.003 -35.169 1.00 47.78 122 THR A N 1
ATOM 960 C CA . THR A 1 122 ? -9.757 1.570 -36.367 1.00 47.78 122 THR A CA 1
ATOM 961 C C . THR A 1 122 ? -10.373 2.254 -37.581 1.00 47.78 122 THR A C 1
ATOM 963 O O . THR A 1 122 ? -11.372 1.824 -38.151 1.00 47.78 122 THR A O 1
ATOM 966 N N . ARG A 1 123 ? -9.758 3.363 -37.994 1.00 47.28 123 ARG A N 1
ATOM 967 C CA . ARG A 1 123 ? -10.007 3.987 -39.294 1.00 47.28 123 ARG A CA 1
ATOM 968 C C . ARG A 1 123 ? -9.512 3.037 -40.388 1.00 47.28 123 ARG A C 1
ATOM 970 O O . ARG A 1 123 ? -8.327 3.028 -40.708 1.00 47.28 123 ARG A O 1
ATOM 977 N N . GLN A 1 124 ? -10.412 2.229 -40.947 1.00 46.38 124 GLN A N 1
ATOM 978 C CA . GLN A 1 124 ? -10.138 1.460 -42.160 1.00 46.38 124 GLN A CA 1
ATOM 979 C C . GLN A 1 124 ? -9.944 2.433 -43.329 1.00 46.38 124 GLN A C 1
ATOM 981 O O . GLN A 1 124 ? -10.892 3.066 -43.788 1.00 46.38 124 GLN A O 1
ATOM 986 N N . GLN A 1 125 ? -8.712 2.561 -43.815 1.00 43.84 125 GLN A N 1
ATOM 987 C CA . GLN A 1 125 ? -8.466 3.010 -45.180 1.00 43.84 125 GLN A CA 1
ATOM 988 C C . GLN A 1 125 ? -8.219 1.764 -46.022 1.00 43.84 125 GLN A C 1
ATOM 990 O O . GLN A 1 125 ? -7.152 1.163 -45.947 1.00 43.84 125 GLN A O 1
ATOM 995 N N . PHE A 1 126 ? -9.222 1.365 -46.800 1.00 38.09 126 PHE A N 1
ATOM 996 C CA . PHE A 1 126 ? -9.024 0.435 -47.904 1.00 38.09 126 PHE A CA 1
ATOM 997 C C . PHE A 1 126 ? -8.183 1.143 -48.968 1.00 38.09 126 PHE A C 1
ATOM 999 O O . PHE A 1 126 ? -8.638 2.111 -49.577 1.00 38.09 126 PHE A O 1
ATOM 1006 N N . VAL A 1 127 ? -6.959 0.670 -49.182 1.00 43.06 127 VAL A N 1
ATOM 1007 C CA . VAL A 1 127 ? -6.143 1.043 -50.337 1.00 43.06 127 VAL A CA 1
ATOM 1008 C C . VAL A 1 127 ? -5.716 -0.255 -51.002 1.00 43.06 127 VAL A C 1
ATOM 1010 O O . VAL A 1 127 ? -4.927 -1.014 -50.448 1.00 43.06 127 VAL A O 1
ATOM 1013 N N . TYR A 1 128 ? -6.298 -0.536 -52.165 1.00 45.47 128 TYR A N 1
ATOM 1014 C CA . TYR A 1 128 ? -5.856 -1.617 -53.035 1.00 45.47 128 TYR A CA 1
ATOM 1015 C C . TYR A 1 128 ? -4.528 -1.186 -53.664 1.00 45.47 128 TYR A C 1
ATOM 1017 O O . TYR A 1 128 ? -4.515 -0.323 -54.539 1.00 45.47 128 TYR A O 1
ATOM 1025 N N . PHE A 1 129 ? -3.419 -1.755 -53.194 1.00 40.12 129 PHE A N 1
ATOM 1026 C CA . PHE A 1 129 ? -2.119 -1.658 -53.853 1.00 40.12 129 PHE A CA 1
ATOM 1027 C C . PHE A 1 129 ? -1.649 -3.062 -54.226 1.00 40.12 129 PHE A C 1
ATOM 1029 O O . PHE A 1 129 ? -1.647 -3.972 -53.404 1.00 40.12 129 PHE A O 1
ATOM 1036 N N . SER A 1 130 ? -1.328 -3.216 -55.505 1.00 38.16 130 SER A N 1
ATOM 1037 C CA . SER A 1 130 ? -1.037 -4.467 -56.193 1.00 38.16 130 SER A CA 1
ATOM 1038 C C . SER A 1 130 ? 0.238 -5.169 -55.703 1.00 38.16 130 SER A C 1
ATOM 1040 O O . SER A 1 130 ? 1.232 -4.533 -55.354 1.00 38.16 130 SER A O 1
ATOM 1042 N N . ASP A 1 131 ? 0.205 -6.500 -55.785 1.00 49.66 131 ASP A N 1
ATOM 1043 C CA . ASP A 1 131 ? 1.181 -7.503 -55.333 1.00 49.66 131 ASP A CA 1
ATOM 1044 C C . ASP A 1 131 ? 2.561 -7.476 -56.036 1.00 49.66 131 ASP A C 1
ATOM 1046 O O . ASP A 1 131 ? 2.976 -8.452 -56.668 1.00 49.66 131 ASP A O 1
ATOM 1050 N N . ILE A 1 132 ? 3.310 -6.372 -55.944 1.00 52.03 132 ILE A N 1
ATOM 1051 C CA . ILE A 1 132 ? 4.650 -6.262 -56.563 1.00 52.03 132 ILE A CA 1
ATOM 1052 C C . ILE A 1 132 ? 5.783 -6.155 -55.518 1.00 52.03 132 ILE A C 1
ATOM 1054 O O . ILE A 1 132 ? 6.909 -6.580 -55.784 1.00 52.03 132 ILE A O 1
ATOM 1058 N N . GLU A 1 133 ? 5.505 -5.713 -54.287 1.00 52.69 133 GLU A N 1
ATOM 1059 C CA . GLU A 1 133 ? 6.542 -5.415 -53.274 1.00 52.69 133 GLU A CA 1
ATOM 1060 C C . GLU A 1 133 ? 6.798 -6.530 -52.235 1.00 52.69 133 GLU A C 1
ATOM 1062 O O . GLU A 1 133 ? 7.828 -6.533 -51.553 1.00 52.69 133 GLU A O 1
ATOM 1067 N N . ASP A 1 134 ? 5.945 -7.555 -52.167 1.00 57.34 134 ASP A N 1
ATOM 1068 C CA . ASP A 1 134 ? 6.003 -8.600 -51.128 1.00 57.34 134 ASP A CA 1
ATOM 1069 C C . ASP A 1 134 ? 7.255 -9.497 -51.194 1.00 57.34 134 ASP A C 1
ATOM 1071 O O . ASP A 1 134 ? 7.748 -10.008 -50.179 1.00 57.34 134 ASP A O 1
ATOM 1075 N N . LYS A 1 135 ? 7.831 -9.673 -52.390 1.00 58.03 135 LYS A N 1
ATOM 1076 C CA . LYS A 1 135 ? 9.067 -10.459 -52.572 1.00 58.03 135 LYS A CA 1
ATOM 1077 C C . LYS A 1 135 ? 10.309 -9.707 -52.082 1.00 58.03 135 LYS A C 1
ATOM 1079 O O . LYS A 1 135 ? 11.249 -10.343 -51.601 1.00 58.03 135 LYS A O 1
ATOM 1084 N N . TYR A 1 136 ? 10.310 -8.376 -52.161 1.00 56.41 136 TYR A N 1
ATOM 1085 C CA . TYR A 1 136 ? 11.398 -7.545 -51.641 1.00 56.41 136 TYR A CA 1
ATOM 1086 C C . TYR A 1 136 ? 11.294 -7.368 -50.124 1.00 56.41 136 TYR A C 1
ATOM 1088 O O . TYR A 1 136 ? 12.320 -7.436 -49.447 1.00 56.41 136 TYR A O 1
ATOM 1096 N N . ALA A 1 137 ? 10.077 -7.275 -49.578 1.00 62.75 137 ALA A N 1
ATOM 1097 C CA . ALA A 1 137 ? 9.847 -7.207 -48.135 1.00 62.75 137 ALA A CA 1
ATOM 1098 C C . ALA A 1 137 ? 10.423 -8.428 -47.393 1.00 62.75 137 ALA A C 1
ATOM 1100 O O . ALA A 1 137 ? 11.184 -8.268 -46.441 1.00 62.75 137 ALA A O 1
ATOM 1101 N N . LYS A 1 138 ? 10.168 -9.655 -47.878 1.00 62.25 138 LYS A N 1
ATOM 1102 C CA . LYS A 1 138 ? 10.726 -10.888 -47.280 1.00 62.25 138 LYS A CA 1
ATOM 1103 C C . LYS A 1 138 ? 12.246 -11.016 -47.424 1.00 62.25 138 LYS A C 1
ATOM 1105 O O . LYS A 1 138 ? 12.896 -11.578 -46.544 1.00 62.25 138 LYS A O 1
ATOM 1110 N N . LYS A 1 139 ? 12.831 -10.521 -48.523 1.00 59.38 139 LYS A N 1
ATOM 1111 C CA . LYS A 1 139 ? 14.290 -10.558 -48.737 1.00 59.38 139 LYS A CA 1
ATOM 1112 C C . LYS A 1 139 ? 15.021 -9.560 -47.835 1.00 59.38 139 LYS A C 1
ATOM 1114 O O . LYS A 1 139 ? 16.109 -9.876 -47.365 1.00 59.38 139 LYS A O 1
ATOM 1119 N N . LEU A 1 140 ? 14.413 -8.405 -47.563 1.00 60.19 140 LEU A N 1
ATOM 1120 C CA . LEU A 1 140 ? 14.941 -7.406 -46.630 1.00 60.19 140 LEU A CA 1
ATOM 1121 C C . LEU A 1 140 ? 14.780 -7.828 -45.161 1.00 60.19 140 LEU A C 1
ATOM 1123 O O . LEU A 1 140 ? 15.719 -7.639 -44.390 1.00 60.19 140 LEU A O 1
ATOM 1127 N N . ASP A 1 141 ? 13.676 -8.496 -44.802 1.00 61.81 141 ASP A N 1
ATOM 1128 C CA . ASP A 1 141 ? 13.493 -9.102 -43.469 1.00 61.81 141 ASP A CA 1
ATOM 1129 C C . ASP A 1 141 ? 14.560 -10.187 -43.204 1.00 61.81 141 ASP A C 1
ATOM 1131 O O . ASP A 1 141 ? 15.128 -10.256 -42.118 1.00 61.81 141 ASP A O 1
ATOM 1135 N N . ARG A 1 142 ? 14.913 -10.992 -44.223 1.00 62.06 142 ARG A N 1
ATOM 1136 C CA . ARG A 1 142 ? 15.965 -12.025 -44.126 1.00 62.06 142 ARG A CA 1
ATOM 1137 C C . ARG A 1 142 ? 17.388 -11.453 -44.080 1.00 62.06 142 ARG A C 1
ATOM 1139 O O . ARG A 1 142 ? 18.285 -12.120 -43.575 1.00 62.06 142 ARG A O 1
ATOM 1146 N N . LEU A 1 143 ? 17.600 -10.250 -44.618 1.00 59.94 143 LEU A N 1
ATOM 1147 C CA . LEU A 1 143 ? 18.897 -9.566 -44.620 1.00 59.94 143 LEU A CA 1
ATOM 1148 C C . LEU A 1 143 ? 19.077 -8.648 -43.393 1.00 59.94 143 LEU A C 1
ATOM 1150 O O . LEU A 1 143 ? 20.141 -8.063 -43.221 1.00 59.94 143 LEU A O 1
ATOM 1154 N N . GLY A 1 144 ? 18.060 -8.530 -42.527 1.00 59.44 144 GLY A N 1
ATOM 1155 C CA . GLY A 1 144 ? 18.124 -7.758 -41.281 1.00 59.44 144 GLY A CA 1
ATOM 1156 C C . GLY A 1 144 ? 18.310 -6.248 -41.477 1.00 59.44 144 GLY A C 1
ATOM 1157 O O . GLY A 1 144 ? 18.653 -5.548 -40.529 1.00 59.44 144 GLY A O 1
ATOM 1158 N N . THR 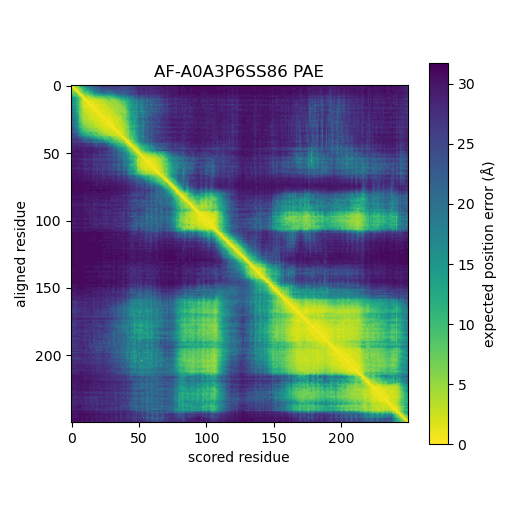A 1 145 ? 18.116 -5.730 -42.696 1.00 58.50 145 THR A N 1
ATOM 1159 C CA . THR A 1 145 ? 18.441 -4.333 -43.046 1.00 58.50 145 THR A CA 1
ATOM 1160 C C . THR A 1 145 ? 17.293 -3.371 -42.779 1.00 58.50 145 THR A C 1
ATOM 1162 O O . THR A 1 145 ? 17.494 -2.160 -42.725 1.00 58.50 145 THR A O 1
ATOM 1165 N N . THR A 1 146 ? 16.072 -3.879 -42.633 1.00 56.34 146 THR A N 1
ATOM 1166 C CA . THR A 1 146 ? 14.943 -3.093 -42.147 1.00 56.34 146 THR A CA 1
ATOM 1167 C C . THR A 1 146 ? 14.969 -3.157 -40.634 1.00 56.34 146 THR A C 1
ATOM 1169 O O . THR A 1 146 ? 14.775 -4.232 -40.073 1.00 56.34 146 THR A O 1
ATOM 1172 N N . GLY A 1 147 ? 15.231 -2.020 -39.984 1.00 55.56 147 GLY A N 1
ATOM 1173 C CA . GLY A 1 147 ? 15.229 -1.843 -38.532 1.00 55.56 147 GLY A CA 1
ATOM 1174 C C . GLY A 1 147 ? 13.875 -2.166 -37.900 1.00 55.56 147 GLY A C 1
ATOM 1175 O O . GLY A 1 147 ? 13.137 -1.278 -37.479 1.00 55.56 147 GLY A O 1
ATOM 1176 N N . ARG A 1 148 ? 13.538 -3.452 -37.845 1.00 57.94 148 ARG A N 1
ATOM 1177 C CA . ARG A 1 148 ? 12.431 -3.992 -37.070 1.00 57.94 148 ARG A CA 1
ATOM 1178 C C . ARG A 1 148 ? 12.846 -3.876 -35.608 1.00 57.94 148 ARG A C 1
ATOM 1180 O O . ARG A 1 148 ? 13.687 -4.629 -35.126 1.00 57.94 148 ARG A O 1
ATOM 1187 N N . GLY A 1 149 ? 12.329 -2.847 -34.943 1.00 62.41 149 GLY A N 1
ATOM 1188 C CA . GLY A 1 149 ? 12.549 -2.623 -33.518 1.00 62.41 149 GLY A CA 1
ATOM 1189 C C . GLY A 1 149 ? 11.982 -3.758 -32.648 1.00 62.41 149 GLY A C 1
ATOM 1190 O O . GLY A 1 149 ? 11.375 -4.690 -33.170 1.00 62.41 149 GLY A O 1
ATOM 1191 N N . PRO A 1 150 ? 12.122 -3.670 -31.313 1.00 70.62 150 PRO A N 1
ATOM 1192 C CA . PRO A 1 150 ? 11.823 -4.750 -30.355 1.00 70.62 150 PRO A CA 1
ATOM 1193 C C . PRO A 1 150 ? 10.387 -5.308 -30.345 1.00 70.62 150 PRO A C 1
ATOM 1195 O O . PRO A 1 150 ? 10.089 -6.209 -29.567 1.00 70.62 150 PRO A O 1
ATOM 1198 N N . ILE A 1 151 ? 9.483 -4.772 -31.164 1.00 64.31 151 ILE A N 1
ATOM 1199 C CA . ILE A 1 151 ? 8.079 -5.169 -31.234 1.00 64.31 151 ILE A CA 1
ATOM 1200 C C . ILE A 1 151 ? 7.886 -5.965 -32.529 1.00 64.31 151 ILE A C 1
ATOM 1202 O O . ILE A 1 151 ? 7.482 -5.422 -33.555 1.00 64.31 151 ILE A O 1
ATOM 1206 N N . MET A 1 152 ? 8.210 -7.259 -32.482 1.00 69.06 152 MET A N 1
ATOM 1207 C CA . MET A 1 152 ? 7.865 -8.219 -33.536 1.00 69.06 152 MET A CA 1
ATOM 1208 C C . MET A 1 152 ? 6.616 -9.006 -33.112 1.00 69.06 152 MET A C 1
ATOM 1210 O O . MET A 1 152 ? 6.609 -9.577 -32.018 1.00 69.06 152 MET A O 1
ATOM 1214 N N . PRO A 1 153 ? 5.560 -9.072 -33.940 1.00 68.94 153 PRO A N 1
ATOM 1215 C CA . PRO A 1 153 ? 4.440 -9.965 -33.676 1.00 68.94 153 PRO A CA 1
ATOM 1216 C C . PRO A 1 153 ? 4.887 -11.426 -33.855 1.00 68.94 153 PRO A C 1
ATOM 1218 O O . PRO A 1 153 ? 5.493 -11.781 -34.866 1.00 68.94 153 PRO A O 1
ATOM 1221 N N . PHE A 1 154 ? 4.586 -12.289 -32.881 1.00 69.00 154 PHE A N 1
ATOM 1222 C CA . PHE A 1 154 ? 4.891 -13.724 -32.949 1.00 69.00 154 PHE A CA 1
ATOM 1223 C C . PHE A 1 154 ? 3.944 -14.430 -33.935 1.00 69.00 154 PHE A C 1
ATOM 1225 O O . PHE A 1 154 ? 2.886 -14.928 -33.559 1.00 69.00 154 PHE A O 1
ATOM 1232 N N . ILE A 1 155 ? 4.335 -14.495 -35.211 1.00 73.62 155 ILE A N 1
ATOM 1233 C CA . ILE A 1 155 ? 3.548 -15.126 -36.292 1.00 73.62 155 ILE A CA 1
ATOM 1234 C C . ILE A 1 155 ? 3.332 -16.633 -36.040 1.00 73.62 155 ILE A C 1
ATOM 1236 O O . ILE A 1 155 ? 2.343 -17.207 -36.495 1.00 73.62 155 ILE A O 1
ATOM 1240 N N . GLU A 1 156 ? 4.232 -17.265 -35.284 1.00 77.56 156 GLU A N 1
ATOM 1241 C CA . GLU A 1 156 ? 4.206 -18.696 -34.954 1.00 77.56 156 GLU A CA 1
ATOM 1242 C C . GLU A 1 156 ? 3.169 -19.068 -33.881 1.00 77.56 156 GLU A C 1
ATOM 1244 O O . GLU A 1 156 ? 2.806 -20.234 -33.762 1.00 77.56 156 GLU A O 1
ATOM 1249 N N . LYS A 1 157 ? 2.667 -18.099 -33.104 1.00 80.56 157 LYS A N 1
ATOM 1250 C CA . LYS A 1 157 ? 1.741 -18.339 -31.985 1.00 80.56 157 LYS A CA 1
ATOM 1251 C C . LYS A 1 157 ? 0.476 -17.500 -32.142 1.00 80.56 157 LYS A C 1
ATOM 1253 O O . LYS A 1 157 ? 0.243 -16.564 -31.383 1.00 80.56 157 LYS A O 1
ATOM 1258 N N . LYS A 1 158 ? -0.330 -17.836 -33.152 1.00 77.75 158 LYS A N 1
ATOM 1259 C CA . LYS A 1 158 ? -1.557 -17.095 -33.494 1.00 77.75 158 LYS A CA 1
ATOM 1260 C C . LYS A 1 158 ? -2.650 -17.187 -32.422 1.00 77.75 158 LYS A C 1
ATOM 1262 O O . LYS A 1 158 ? -3.367 -16.213 -32.239 1.00 77.75 158 LYS A O 1
ATOM 1267 N N . ASP A 1 159 ? -2.704 -18.292 -31.677 1.00 86.44 159 ASP A N 1
ATOM 1268 C CA . ASP A 1 159 ? -3.730 -18.543 -30.648 1.00 86.44 159 ASP A CA 1
ATOM 1269 C C . ASP A 1 159 ? -3.231 -18.279 -29.211 1.00 86.44 159 ASP A C 1
ATOM 1271 O O . ASP A 1 159 ? -3.862 -18.676 -28.232 1.00 86.44 159 ASP A O 1
ATOM 1275 N N . TYR A 1 160 ? -2.061 -17.647 -29.050 1.00 87.06 160 TYR A N 1
ATOM 1276 C CA . TYR A 1 160 ? -1.505 -17.353 -27.729 1.00 87.06 160 TYR A CA 1
ATOM 1277 C C . TYR A 1 160 ? -2.017 -16.009 -27.204 1.00 87.06 160 TYR A C 1
ATOM 1279 O O . TYR A 1 160 ? -1.599 -14.946 -27.663 1.00 87.06 160 TYR A O 1
ATOM 1287 N N . HIS A 1 161 ? -2.886 -16.071 -26.195 1.00 86.62 161 HIS A N 1
ATOM 1288 C CA . HIS A 1 161 ? -3.451 -14.911 -25.509 1.00 86.62 161 HIS A CA 1
ATOM 1289 C C . HIS A 1 161 ? -2.907 -14.819 -24.076 1.00 86.62 161 HIS A C 1
ATOM 1291 O O . HIS A 1 161 ? -3.517 -15.364 -23.156 1.00 86.62 161 HIS A O 1
ATOM 1297 N N . PRO A 1 162 ? -1.743 -14.178 -23.858 1.00 89.25 162 PRO A N 1
ATOM 1298 C CA . PRO A 1 162 ? -1.226 -13.992 -22.512 1.00 89.25 162 PRO A CA 1
ATOM 1299 C C . PRO A 1 162 ? -2.078 -12.970 -21.755 1.00 89.25 162 PRO A C 1
ATOM 1301 O O . PRO A 1 162 ? -2.263 -11.842 -22.214 1.00 89.25 162 PRO A O 1
ATOM 1304 N N . GLU A 1 163 ? -2.540 -13.334 -20.562 1.00 90.06 163 GLU A N 1
ATOM 1305 C CA . GLU A 1 163 ? -3.078 -12.366 -19.607 1.00 90.06 163 GLU A CA 1
ATOM 1306 C C . GLU A 1 163 ? -1.912 -11.627 -18.941 1.00 90.06 163 GLU A C 1
ATOM 1308 O O . GLU A 1 163 ? -1.204 -12.169 -18.090 1.00 90.06 163 GLU A O 1
ATOM 1313 N N . VAL A 1 164 ? -1.658 -10.391 -19.377 1.00 90.50 164 VAL A N 1
ATOM 1314 C CA . VAL A 1 164 ? -0.548 -9.575 -18.869 1.00 90.50 164 VAL A CA 1
ATOM 1315 C C . VAL A 1 164 ? -1.049 -8.656 -17.758 1.00 90.50 164 VAL A C 1
ATOM 1317 O O . VAL A 1 164 ? -1.636 -7.609 -18.026 1.00 90.50 164 VAL A O 1
ATOM 1320 N N . ASN A 1 165 ? -0.753 -9.023 -16.511 1.00 91.44 165 ASN A N 1
ATOM 1321 C CA . ASN A 1 165 ? -1.044 -8.209 -15.331 1.00 91.44 165 ASN A CA 1
ATOM 1322 C C . ASN A 1 165 ? 0.237 -7.534 -14.827 1.00 91.44 165 ASN A C 1
ATOM 1324 O O . ASN A 1 165 ? 1.199 -8.205 -14.451 1.00 91.44 165 ASN A O 1
ATOM 1328 N N . ILE A 1 166 ? 0.258 -6.199 -14.824 1.00 90.56 166 ILE A N 1
ATOM 1329 C CA . ILE A 1 166 ? 1.426 -5.415 -14.406 1.00 90.56 166 ILE A CA 1
ATOM 1330 C C . ILE A 1 166 ? 1.236 -4.970 -12.958 1.00 90.56 166 ILE A C 1
ATOM 1332 O O . ILE A 1 166 ? 0.361 -4.159 -12.655 1.00 90.56 166 ILE A O 1
ATOM 1336 N N . HIS A 1 167 ? 2.096 -5.465 -12.071 1.00 93.44 167 HIS A N 1
ATOM 1337 C CA . HIS A 1 167 ? 2.126 -5.074 -10.666 1.00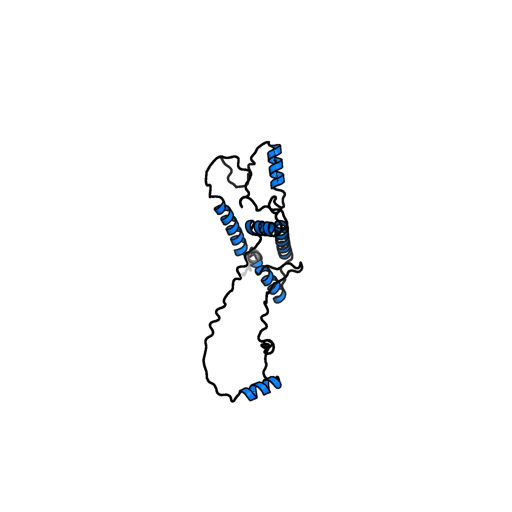 93.44 167 HIS A CA 1
ATOM 1338 C C . HIS A 1 167 ? 3.510 -4.567 -10.278 1.00 93.44 167 HIS A C 1
ATOM 1340 O O . HIS A 1 167 ? 4.531 -5.133 -10.668 1.00 93.44 167 HIS A O 1
ATOM 1346 N N . TYR A 1 168 ? 3.532 -3.510 -9.472 1.00 94.38 168 TYR A N 1
ATOM 1347 C CA . TYR A 1 168 ? 4.750 -2.994 -8.860 1.00 94.38 168 TYR A CA 1
ATOM 1348 C C . TYR A 1 168 ? 4.850 -3.521 -7.438 1.00 94.38 168 TYR A C 1
ATOM 1350 O O . TYR A 1 168 ? 3.849 -3.546 -6.725 1.00 94.38 168 TYR A O 1
ATOM 1358 N N . VAL A 1 169 ? 6.042 -3.943 -7.025 1.00 94.19 169 VAL A N 1
ATOM 1359 C CA . VAL A 1 169 ? 6.279 -4.507 -5.693 1.00 94.19 169 VAL A CA 1
ATOM 1360 C C . VAL A 1 169 ? 7.318 -3.698 -4.919 1.00 94.19 169 VAL A C 1
ATOM 1362 O O . VAL A 1 169 ? 8.312 -3.246 -5.486 1.00 94.19 169 VAL A O 1
ATOM 1365 N N . ASP A 1 170 ? 7.055 -3.501 -3.627 1.00 90.38 170 ASP A N 1
ATOM 1366 C CA . ASP A 1 170 ? 8.000 -2.948 -2.644 1.00 90.38 170 ASP A CA 1
ATOM 1367 C C . ASP A 1 170 ? 9.128 -3.959 -2.335 1.00 90.38 170 ASP A C 1
ATOM 1369 O O . ASP A 1 170 ? 8.954 -5.163 -2.518 1.00 90.38 170 ASP A O 1
ATOM 1373 N N . ASP A 1 171 ? 10.215 -3.507 -1.694 1.00 90.00 171 ASP A N 1
ATOM 1374 C CA . ASP A 1 171 ? 11.287 -4.375 -1.156 1.00 90.00 171 ASP A CA 1
ATOM 1375 C C . ASP A 1 171 ? 10.774 -5.440 -0.166 1.00 90.00 171 ASP A C 1
ATOM 1377 O O . ASP A 1 171 ? 11.366 -6.503 -0.005 1.00 90.00 171 ASP A O 1
ATOM 1381 N N . LYS A 1 172 ? 9.643 -5.164 0.498 1.00 88.62 172 LYS A N 1
ATOM 1382 C CA . LYS A 1 172 ? 8.957 -6.103 1.403 1.00 88.62 172 LYS A CA 1
ATOM 1383 C C . LYS A 1 172 ? 8.039 -7.101 0.662 1.00 88.62 172 LYS A C 1
ATOM 1385 O O . LYS A 1 172 ? 7.281 -7.809 1.312 1.00 88.62 172 LYS A O 1
ATOM 1390 N N . GLY A 1 173 ? 8.029 -7.116 -0.675 1.00 89.81 173 GLY A N 1
ATOM 1391 C CA . GLY A 1 173 ? 7.207 -8.020 -1.496 1.00 89.81 173 GLY A CA 1
ATOM 1392 C C . GLY A 1 173 ? 5.715 -7.668 -1.566 1.00 89.81 173 GLY A C 1
ATOM 1393 O O . GLY A 1 173 ? 4.911 -8.458 -2.053 1.00 89.81 173 GLY A O 1
ATOM 1394 N N . ARG A 1 174 ? 5.316 -6.489 -1.079 1.00 88.81 174 ARG A N 1
ATOM 1395 C CA . ARG A 1 174 ? 3.919 -6.029 -1.116 1.00 88.81 174 ARG A CA 1
ATOM 1396 C C . ARG A 1 174 ? 3.613 -5.384 -2.460 1.00 88.81 174 ARG A C 1
ATOM 1398 O O . ARG A 1 174 ? 4.438 -4.622 -2.959 1.00 88.81 174 ARG A O 1
ATOM 1405 N N . VAL A 1 175 ? 2.413 -5.619 -2.988 1.00 91.75 175 VAL A N 1
ATOM 1406 C CA . VAL A 1 175 ? 1.920 -4.887 -4.162 1.00 91.75 175 VAL A CA 1
ATOM 1407 C C . VAL A 1 175 ? 1.765 -3.416 -3.788 1.00 91.75 175 VAL A C 1
ATOM 1409 O O . VAL A 1 175 ? 1.094 -3.069 -2.814 1.00 91.75 175 VAL A O 1
ATOM 1412 N N . MET A 1 176 ? 2.451 -2.565 -4.535 1.00 90.62 176 MET A N 1
ATOM 1413 C CA . MET A 1 176 ? 2.504 -1.133 -4.326 1.00 90.62 176 MET A CA 1
ATOM 1414 C C . MET A 1 176 ? 1.275 -0.469 -4.943 1.00 90.62 176 MET A C 1
ATOM 1416 O O . MET A 1 176 ? 0.799 -0.878 -6.003 1.00 90.62 176 MET A O 1
ATOM 1420 N N . ASP A 1 177 ? 0.782 0.576 -4.287 1.00 90.81 177 ASP A N 1
ATOM 1421 C CA . ASP A 1 177 ? -0.238 1.437 -4.874 1.00 90.81 177 ASP A CA 1
ATOM 1422 C C . ASP A 1 177 ? 0.319 2.192 -6.093 1.00 90.81 177 ASP A C 1
ATOM 1424 O O . ASP A 1 177 ? 1.519 2.461 -6.167 1.00 90.81 177 ASP A O 1
ATOM 1428 N N . GLN A 1 178 ? -0.545 2.581 -7.032 1.00 91.88 178 GLN A N 1
ATOM 1429 C CA . GLN A 1 178 ? -0.150 3.275 -8.264 1.00 91.88 178 GLN A CA 1
ATOM 1430 C C . GLN A 1 178 ? 0.625 4.569 -7.973 1.00 91.88 178 GLN A C 1
ATOM 1432 O O . GLN A 1 178 ? 1.628 4.860 -8.632 1.00 91.88 178 GLN A O 1
ATOM 1437 N N . LYS A 1 179 ? 0.205 5.325 -6.947 1.00 91.00 179 LYS A N 1
ATOM 1438 C CA . LYS A 1 179 ? 0.837 6.595 -6.563 1.00 91.00 179 LYS A CA 1
ATOM 1439 C C . LYS A 1 179 ? 2.242 6.382 -6.013 1.00 91.00 179 LYS A C 1
ATOM 1441 O O . LYS A 1 179 ? 3.153 7.169 -6.278 1.00 91.00 179 LYS A O 1
ATOM 1446 N N . ASP A 1 180 ? 2.417 5.327 -5.231 1.00 90.00 180 ASP A N 1
ATOM 1447 C CA . ASP A 1 180 ? 3.713 4.969 -4.674 1.00 90.00 180 ASP A CA 1
ATOM 1448 C C . ASP A 1 180 ? 4.615 4.355 -5.753 1.00 90.00 180 ASP A C 1
ATOM 1450 O O . ASP A 1 180 ? 5.784 4.732 -5.837 1.00 90.00 180 ASP A O 1
ATOM 1454 N N . ALA A 1 181 ? 4.062 3.544 -6.660 1.00 93.94 181 ALA A N 1
ATOM 1455 C CA . ALA A 1 181 ? 4.784 2.948 -7.781 1.00 93.94 181 ALA A CA 1
ATOM 1456 C C . ALA A 1 181 ? 5.373 4.013 -8.707 1.00 93.94 181 ALA A C 1
ATOM 1458 O O . ALA A 1 181 ? 6.569 3.993 -9.000 1.00 93.94 181 ALA A O 1
ATOM 1459 N N . TYR A 1 182 ? 4.565 5.001 -9.104 1.00 94.06 182 TYR A N 1
ATOM 1460 C CA . TYR A 1 182 ? 5.038 6.133 -9.900 1.00 94.06 182 TYR A CA 1
ATOM 1461 C C . TYR A 1 182 ? 6.170 6.895 -9.202 1.00 94.06 182 TYR A C 1
ATOM 1463 O O . TYR A 1 182 ? 7.132 7.325 -9.840 1.00 94.06 182 TYR A O 1
ATOM 1471 N N . ARG A 1 183 ? 6.079 7.053 -7.880 1.00 92.50 183 ARG A N 1
ATOM 1472 C CA . ARG A 1 183 ? 7.083 7.764 -7.091 1.00 92.50 183 ARG A CA 1
ATOM 1473 C C . ARG A 1 183 ? 8.414 7.023 -7.068 1.00 92.50 183 ARG A C 1
ATOM 1475 O O . ARG A 1 183 ? 9.440 7.643 -7.324 1.00 92.50 183 ARG A O 1
ATOM 1482 N N . GLU A 1 184 ? 8.389 5.716 -6.819 1.00 93.31 184 GLU A N 1
ATOM 1483 C CA . GLU A 1 184 ? 9.589 4.875 -6.839 1.00 93.31 184 GLU A CA 1
ATOM 1484 C C . GLU A 1 184 ? 10.227 4.831 -8.232 1.00 93.31 184 GLU A C 1
ATOM 1486 O O . GLU A 1 184 ? 11.444 4.972 -8.365 1.00 93.31 184 GLU A O 1
ATOM 1491 N N . LEU A 1 185 ? 9.416 4.724 -9.291 1.00 93.88 185 LEU A N 1
ATOM 1492 C CA . LEU A 1 185 ? 9.899 4.828 -10.670 1.00 93.88 185 LEU A CA 1
ATOM 1493 C C . LEU A 1 185 ? 10.530 6.196 -10.943 1.00 93.88 185 LEU A C 1
ATOM 1495 O O . LEU A 1 185 ? 11.607 6.262 -11.527 1.00 93.88 185 LEU A O 1
ATOM 1499 N N . SER A 1 186 ? 9.911 7.279 -10.469 1.00 95.19 186 SER A N 1
ATOM 1500 C CA . SER A 1 186 ? 10.433 8.641 -10.616 1.00 95.19 186 SER A CA 1
ATOM 1501 C C . SER A 1 186 ? 11.746 8.840 -9.858 1.00 95.19 186 SER A C 1
ATOM 1503 O O . SER A 1 186 ? 12.653 9.492 -10.367 1.00 95.19 186 SER A O 1
ATOM 1505 N N . TYR A 1 187 ? 11.883 8.277 -8.653 1.00 94.25 187 TYR A N 1
ATOM 1506 C CA . TYR A 1 187 ? 13.126 8.332 -7.879 1.00 94.25 187 TYR A CA 1
ATOM 1507 C C . TYR A 1 187 ? 14.255 7.570 -8.566 1.00 94.25 187 TYR A C 1
ATOM 1509 O O . TYR A 1 187 ? 15.360 8.102 -8.667 1.00 94.25 187 TYR A O 1
ATOM 1517 N N . LYS A 1 188 ? 13.967 6.376 -9.100 1.00 94.75 188 LYS A N 1
ATOM 1518 C CA . LYS A 1 188 ? 14.918 5.595 -9.907 1.00 94.75 188 LYS A CA 1
ATOM 1519 C C . LYS A 1 188 ? 15.294 6.322 -11.197 1.00 94.75 188 LYS A C 1
ATOM 1521 O O . LYS A 1 188 ? 16.463 6.337 -11.561 1.00 94.75 188 LYS A O 1
ATOM 1526 N N . PHE A 1 189 ? 14.323 6.959 -11.847 1.00 97.06 189 PHE A N 1
ATOM 1527 C CA . PHE A 1 189 ? 14.527 7.699 -13.089 1.00 97.06 189 PHE A CA 1
ATOM 1528 C C . PHE A 1 189 ? 15.359 8.973 -12.885 1.00 97.06 189 PHE A C 1
ATOM 1530 O O . PHE A 1 189 ? 16.332 9.199 -13.596 1.00 97.06 189 PHE A O 1
ATOM 1537 N N . HIS A 1 190 ? 15.013 9.800 -11.896 1.00 96.62 190 HIS A N 1
ATOM 1538 C CA . HIS A 1 190 ? 15.714 11.059 -11.626 1.00 96.62 190 HIS A CA 1
ATOM 1539 C C . HIS A 1 190 ? 16.960 10.897 -10.743 1.00 96.62 190 HIS A C 1
ATOM 1541 O O . HIS A 1 190 ? 17.704 11.860 -10.562 1.00 96.62 190 HIS A O 1
ATOM 1547 N N . GLY A 1 191 ? 17.169 9.730 -10.129 1.00 96.06 191 GLY A N 1
ATOM 1548 C CA . GLY A 1 191 ? 18.267 9.469 -9.191 1.00 96.06 191 GLY A CA 1
ATOM 1549 C C . GLY A 1 19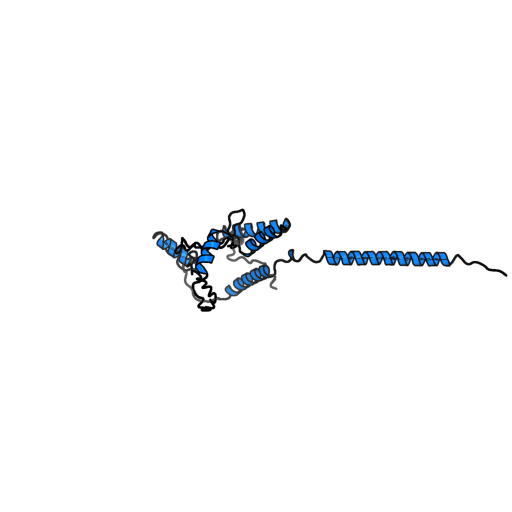1 ? 18.211 10.302 -7.904 1.00 96.06 191 GLY A C 1
ATOM 1550 O O . GLY A 1 191 ? 19.185 10.356 -7.153 1.00 96.06 191 GLY A O 1
ATOM 1551 N N . ARG A 1 192 ? 17.090 10.989 -7.638 1.00 94.25 192 ARG A N 1
ATOM 1552 C CA . ARG A 1 192 ? 16.929 11.889 -6.490 1.00 94.25 192 ARG A CA 1
ATOM 1553 C C . ARG A 1 192 ? 15.944 11.309 -5.490 1.00 94.25 192 ARG A C 1
ATOM 1555 O O . ARG A 1 192 ? 14.736 11.524 -5.580 1.00 94.25 192 ARG A O 1
ATOM 1562 N N . ASN A 1 193 ? 16.499 10.626 -4.498 1.00 91.25 193 ASN A N 1
ATOM 1563 C CA . ASN A 1 193 ? 15.727 10.073 -3.398 1.00 91.25 193 ASN A CA 1
ATOM 1564 C C . ASN A 1 193 ? 15.203 11.180 -2.466 1.00 91.25 193 ASN A C 1
ATOM 1566 O O . ASN A 1 193 ? 15.852 12.219 -2.285 1.00 91.25 193 ASN A O 1
ATOM 1570 N N . PRO A 1 194 ? 14.032 10.973 -1.846 1.00 92.56 194 PRO A N 1
ATOM 1571 C CA . PRO A 1 194 ? 13.513 11.885 -0.843 1.00 92.56 194 PRO A CA 1
ATOM 1572 C C . PRO A 1 194 ? 14.420 11.895 0.396 1.00 92.56 194 PRO A C 1
ATOM 1574 O O . PRO A 1 194 ? 15.100 10.919 0.712 1.00 92.56 194 PRO A O 1
ATOM 1577 N N . GLY A 1 195 ? 14.422 13.011 1.128 1.00 93.31 195 GLY A N 1
ATOM 1578 C CA . GLY A 1 195 ? 15.210 13.133 2.356 1.00 93.31 195 GLY A CA 1
ATOM 1579 C C . GLY A 1 195 ? 14.739 12.178 3.462 1.00 93.31 195 GLY A C 1
ATOM 1580 O O . GLY A 1 195 ? 13.560 11.829 3.530 1.00 93.31 195 GLY A O 1
ATOM 1581 N N . LYS A 1 196 ? 15.645 11.831 4.390 1.00 94.62 196 LYS A N 1
ATOM 1582 C CA . LYS A 1 196 ? 15.432 10.839 5.468 1.00 94.62 196 LYS A CA 1
ATOM 1583 C C . LYS A 1 196 ? 14.088 10.982 6.193 1.00 94.62 196 LYS A C 1
ATOM 1585 O O . LYS A 1 196 ? 13.340 10.017 6.287 1.00 94.62 196 LYS A O 1
ATOM 1590 N N . LYS A 1 197 ? 13.746 12.195 6.645 1.00 94.44 197 LYS A N 1
ATOM 1591 C CA . LYS A 1 197 ? 12.495 12.468 7.379 1.00 94.44 197 LYS A CA 1
ATOM 1592 C C . LYS A 1 197 ? 11.240 12.139 6.560 1.00 94.44 197 LYS A C 1
ATOM 1594 O O . LYS A 1 197 ? 10.240 11.699 7.119 1.00 94.44 197 LYS A O 1
ATOM 1599 N N . GLN A 1 198 ? 11.268 12.359 5.243 1.00 92.75 198 GLN A N 1
ATOM 1600 C CA . GLN A 1 198 ? 10.137 12.009 4.382 1.00 92.75 198 GLN A CA 1
ATOM 1601 C C . GLN A 1 198 ? 10.028 10.497 4.194 1.00 92.75 198 GLN A C 1
ATOM 1603 O O . GLN A 1 198 ? 8.925 9.958 4.273 1.00 92.75 198 GLN A O 1
ATOM 1608 N N . THR A 1 199 ? 11.157 9.822 3.973 1.00 91.06 199 THR A N 1
ATOM 1609 C CA . THR A 1 199 ? 11.211 8.362 3.840 1.00 91.06 199 THR A CA 1
ATOM 1610 C C . THR A 1 199 ? 10.700 7.685 5.108 1.00 91.06 199 THR A C 1
ATOM 1612 O O . THR A 1 199 ? 9.792 6.865 5.037 1.00 91.06 199 THR A O 1
ATOM 1615 N N . GLU A 1 200 ? 11.173 8.116 6.277 1.00 93.62 200 GLU A N 1
ATOM 1616 C CA . GLU A 1 200 ? 10.734 7.602 7.578 1.00 93.62 200 GLU A CA 1
ATOM 1617 C C . GLU A 1 200 ? 9.236 7.838 7.822 1.00 93.62 200 GLU A C 1
ATOM 1619 O O . GLU A 1 200 ? 8.522 6.927 8.241 1.00 93.62 200 GLU A O 1
ATOM 1624 N N . LYS A 1 201 ? 8.711 9.023 7.473 1.00 93.88 201 LYS A N 1
ATOM 1625 C CA . LYS A 1 201 ? 7.269 9.305 7.568 1.00 93.88 201 LYS A CA 1
ATOM 1626 C C . LYS A 1 201 ? 6.441 8.385 6.663 1.00 93.88 201 LYS A C 1
ATOM 1628 O O . LYS A 1 201 ? 5.371 7.942 7.080 1.00 93.88 201 LYS A O 1
ATOM 1633 N N . ARG A 1 202 ? 6.904 8.100 5.438 1.00 89.75 202 ARG A N 1
ATOM 1634 C CA . ARG A 1 202 ? 6.211 7.181 4.515 1.00 89.75 202 ARG A CA 1
ATOM 1635 C C . ARG A 1 202 ? 6.256 5.741 5.015 1.00 89.75 202 ARG A C 1
ATOM 1637 O O . ARG A 1 202 ? 5.207 5.104 5.040 1.00 89.75 202 ARG A O 1
ATOM 1644 N N . ILE A 1 203 ? 7.418 5.273 5.472 1.00 90.12 203 ILE A N 1
ATOM 1645 C CA . ILE A 1 203 ? 7.574 3.939 6.067 1.00 90.12 203 ILE A CA 1
ATOM 1646 C C . ILE A 1 203 ? 6.637 3.800 7.271 1.00 90.12 203 ILE A C 1
ATOM 1648 O O . ILE A 1 203 ? 5.801 2.904 7.289 1.00 90.12 203 ILE A O 1
ATOM 1652 N N . SER A 1 204 ? 6.657 4.765 8.198 1.00 91.25 204 SER A N 1
ATOM 1653 C CA . SER A 1 204 ? 5.771 4.771 9.368 1.00 91.25 204 SER A CA 1
ATOM 1654 C C . SER A 1 204 ? 4.287 4.766 8.989 1.00 91.25 204 SER A C 1
ATOM 1656 O O . SER A 1 204 ? 3.493 4.066 9.609 1.00 91.25 204 SER A O 1
ATOM 1658 N N . ARG A 1 205 ? 3.879 5.519 7.959 1.00 89.00 205 ARG A N 1
ATOM 1659 C CA . ARG A 1 205 ? 2.489 5.502 7.476 1.00 89.00 205 ARG A CA 1
ATOM 1660 C C . ARG A 1 205 ? 2.104 4.126 6.938 1.00 89.00 205 ARG A C 1
ATOM 1662 O O . ARG A 1 205 ? 0.999 3.666 7.208 1.00 89.00 205 ARG A O 1
ATOM 1669 N N . ARG A 1 206 ? 2.988 3.489 6.172 1.00 87.50 206 ARG A N 1
ATOM 1670 C CA . ARG A 1 206 ? 2.719 2.181 5.575 1.00 87.50 206 ARG A CA 1
ATOM 1671 C C . ARG A 1 206 ? 2.656 1.087 6.637 1.00 87.50 206 ARG A C 1
ATOM 1673 O O . ARG A 1 206 ? 1.710 0.310 6.630 1.00 87.50 206 ARG A O 1
ATOM 1680 N N . ASP A 1 207 ? 3.579 1.105 7.591 1.00 88.38 207 ASP A N 1
ATOM 1681 C CA . ASP A 1 207 ? 3.590 0.158 8.707 1.00 88.38 207 ASP A CA 1
ATOM 1682 C C . ASP A 1 207 ? 2.359 0.353 9.618 1.00 88.38 207 ASP A C 1
ATOM 1684 O O . ASP A 1 207 ? 1.757 -0.620 10.056 1.00 88.38 207 ASP A O 1
ATOM 1688 N N . LYS A 1 208 ? 1.888 1.595 9.823 1.00 88.00 208 LYS A N 1
ATOM 1689 C CA . LYS A 1 208 ? 0.612 1.861 10.521 1.00 88.00 208 LYS A CA 1
ATOM 1690 C C . LYS A 1 208 ? -0.604 1.312 9.776 1.00 88.00 208 LYS A C 1
ATOM 1692 O O . LYS A 1 208 ? -1.502 0.783 10.419 1.00 88.00 208 LYS A O 1
ATOM 1697 N N . LYS A 1 209 ? -0.655 1.450 8.445 1.00 85.88 209 LYS A N 1
ATOM 1698 C CA . LYS A 1 209 ? -1.737 0.875 7.625 1.00 85.88 209 LYS A CA 1
ATOM 1699 C C . LYS A 1 209 ? -1.738 -0.651 7.705 1.00 85.88 209 LYS A C 1
ATOM 1701 O O . LYS A 1 209 ? -2.797 -1.256 7.803 1.00 85.88 209 LYS A O 1
ATOM 1706 N N . GLU A 1 210 ? -0.557 -1.259 7.671 1.00 85.50 210 GLU A N 1
ATOM 1707 C CA . GLU A 1 210 ? -0.404 -2.706 7.801 1.00 85.50 210 GLU A CA 1
ATOM 1708 C C . GLU A 1 210 ? -0.844 -3.194 9.179 1.00 85.50 210 GLU A C 1
ATOM 1710 O O . GLU A 1 210 ? -1.648 -4.119 9.260 1.00 85.50 210 GLU A O 1
ATOM 1715 N N . LEU A 1 211 ? -0.408 -2.514 10.240 1.00 85.25 211 LEU A N 1
ATOM 1716 C CA . LEU A 1 211 ? -0.857 -2.802 11.596 1.00 85.25 211 LEU A CA 1
ATOM 1717 C C . LEU A 1 211 ? -2.381 -2.695 11.698 1.00 85.25 211 LEU A C 1
ATOM 1719 O O . LEU A 1 211 ? -3.021 -3.624 12.168 1.00 85.25 211 LEU A O 1
ATOM 1723 N N . LEU A 1 212 ? -2.977 -1.614 11.184 1.00 83.12 212 LEU A N 1
ATOM 1724 C CA . LEU A 1 212 ? -4.429 -1.428 11.207 1.00 83.12 212 LEU A CA 1
ATOM 1725 C C . LEU A 1 212 ? -5.176 -2.551 10.471 1.00 83.12 212 LEU A C 1
ATOM 1727 O O . LEU A 1 212 ? -6.235 -2.964 10.922 1.00 83.12 212 LEU A O 1
ATOM 1731 N N . LYS A 1 213 ? -4.620 -3.067 9.368 1.00 83.56 213 LYS A N 1
ATOM 1732 C CA . LYS A 1 213 ? -5.202 -4.189 8.617 1.00 83.56 213 LYS A CA 1
ATOM 1733 C C . LYS A 1 213 ? -5.069 -5.529 9.348 1.00 83.56 213 LYS A C 1
ATOM 1735 O O . LYS A 1 213 ? -5.931 -6.385 9.191 1.00 83.56 213 LYS A O 1
ATOM 1740 N N . GLN A 1 214 ? -3.978 -5.736 10.084 1.00 82.44 214 GLN A N 1
ATOM 1741 C CA . GLN A 1 214 ? -3.759 -6.956 10.870 1.00 82.44 214 GLN A CA 1
ATOM 1742 C C . GLN A 1 214 ? -4.629 -7.004 12.128 1.00 82.44 214 GLN A C 1
ATOM 1744 O O . GLN A 1 214 ? -4.847 -8.079 12.679 1.00 82.44 214 GLN A O 1
ATOM 1749 N N . MET A 1 215 ? -5.097 -5.854 12.601 1.00 75.88 215 MET A N 1
ATOM 1750 C CA . MET A 1 215 ? -5.881 -5.776 13.819 1.00 75.88 215 MET A CA 1
ATOM 1751 C C . MET A 1 215 ? -7.329 -6.211 13.624 1.00 75.88 215 MET A C 1
ATOM 1753 O O . MET A 1 215 ? -7.964 -5.918 12.613 1.00 75.88 215 MET A O 1
ATOM 1757 N N . ASN A 1 216 ? -7.849 -6.902 14.638 1.00 74.44 216 ASN A N 1
ATOM 1758 C CA . ASN A 1 216 ? -9.236 -7.342 14.696 1.00 74.44 216 ASN A CA 1
ATOM 1759 C C . ASN A 1 216 ? -10.167 -6.121 14.732 1.00 74.44 216 ASN A C 1
ATOM 1761 O O . ASN A 1 216 ? -9.898 -5.159 15.450 1.00 74.44 216 ASN A O 1
ATOM 1765 N N . SER A 1 217 ? -11.303 -6.196 14.032 1.00 67.06 217 SER A N 1
ATOM 1766 C CA . SER A 1 217 ? -12.290 -5.108 13.917 1.00 67.06 217 SER A CA 1
ATOM 1767 C C . SER A 1 217 ? -12.881 -4.621 15.250 1.00 67.06 217 SER A C 1
ATOM 1769 O O . SER A 1 217 ? -13.602 -3.629 15.267 1.00 67.06 217 SER A O 1
ATOM 1771 N N . SER A 1 218 ? -12.617 -5.321 16.354 1.00 69.88 218 SER A N 1
ATOM 1772 C CA . SER A 1 218 ? -13.186 -5.062 17.675 1.00 69.88 218 SER A CA 1
ATOM 1773 C C . SER A 1 218 ? -12.366 -4.123 18.568 1.00 69.88 218 SER A C 1
ATOM 1775 O O . SER A 1 218 ? -12.925 -3.614 19.533 1.00 69.88 218 SER A O 1
ATOM 1777 N N . ASP A 1 219 ? -11.087 -3.838 18.291 1.00 71.81 219 ASP A N 1
ATOM 1778 C CA . ASP A 1 219 ? -10.325 -2.857 19.088 1.00 71.81 219 ASP A CA 1
ATOM 1779 C C . ASP A 1 219 ? -9.317 -2.079 18.228 1.00 71.81 219 ASP A C 1
ATOM 1781 O O . ASP A 1 219 ? -8.739 -2.603 17.278 1.00 71.81 219 ASP A O 1
ATOM 1785 N N . THR A 1 220 ? -9.092 -0.805 18.558 1.00 78.06 220 THR A N 1
ATOM 1786 C CA . THR A 1 220 ? -8.101 0.032 17.863 1.00 78.06 220 THR A CA 1
ATOM 1787 C C . THR A 1 220 ? -6.677 -0.304 18.336 1.00 78.06 220 THR A C 1
ATOM 1789 O O . THR A 1 220 ? -6.503 -0.803 19.448 1.00 78.06 220 THR A O 1
ATOM 1792 N N . PRO A 1 221 ? -5.614 0.028 17.569 1.00 65.38 221 PRO A N 1
ATOM 1793 C CA . PRO A 1 221 ? -4.201 -0.172 17.965 1.00 65.38 221 PRO A CA 1
ATOM 1794 C C . PRO A 1 221 ? -3.808 0.377 19.324 1.00 65.38 221 PRO A C 1
ATOM 1796 O O . PRO A 1 221 ? -2.824 -0.065 19.911 1.00 65.38 221 PRO A O 1
ATOM 1799 N N . LEU A 1 222 ? -4.556 1.347 19.836 1.00 76.31 222 LEU A N 1
ATOM 1800 C CA . LEU A 1 222 ? -4.277 1.951 21.127 1.00 76.31 222 LEU A CA 1
ATOM 1801 C C . LEU A 1 222 ? -4.969 1.207 22.289 1.00 76.31 222 LEU A C 1
ATOM 1803 O O . LEU A 1 222 ? -4.797 1.608 23.447 1.00 76.31 222 LEU A O 1
ATOM 1807 N N . GLY A 1 223 ? -5.734 0.147 22.000 1.00 81.44 223 GLY A N 1
ATOM 1808 C CA . GLY A 1 223 ? -6.559 -0.591 22.957 1.00 81.44 223 GLY A CA 1
ATOM 1809 C C . GLY A 1 223 ? -7.682 0.277 23.518 1.00 81.44 223 GLY A C 1
ATOM 1810 O O . GLY A 1 223 ? -7.877 0.325 24.735 1.00 81.44 223 GLY A O 1
ATOM 1811 N N . THR A 1 224 ? -8.320 1.096 22.674 1.00 85.00 224 THR A N 1
ATOM 1812 C CA . THR A 1 224 ? -9.306 2.084 23.139 1.00 85.00 224 THR A CA 1
ATOM 1813 C C . THR A 1 224 ? -10.532 1.422 23.734 1.00 85.00 224 THR A C 1
ATOM 1815 O O . THR A 1 224 ? -10.990 1.882 24.775 1.00 85.00 224 THR A O 1
ATOM 1818 N N . LEU A 1 225 ? -11.040 0.355 23.115 1.00 85.88 225 LEU A N 1
ATOM 1819 C CA . LEU A 1 225 ? -12.275 -0.293 23.548 1.00 85.88 225 LEU A CA 1
ATOM 1820 C C . LEU A 1 225 ? -12.080 -0.933 24.924 1.00 85.88 225 LEU A C 1
ATOM 1822 O O . LEU A 1 225 ? -12.827 -0.648 25.857 1.00 85.88 225 LEU A O 1
ATOM 1826 N N . SER A 1 226 ? -10.988 -1.681 25.091 1.00 87.38 226 SER A N 1
ATOM 1827 C CA . SER A 1 226 ? -10.611 -2.289 26.372 1.00 87.38 226 SER A CA 1
ATOM 1828 C C . SER A 1 226 ? -10.494 -1.251 27.502 1.00 87.38 226 SER A C 1
ATOM 1830 O O . SER A 1 226 ? -10.938 -1.473 28.629 1.00 87.38 226 SER A O 1
ATOM 1832 N N . LYS A 1 227 ? -9.924 -0.075 27.206 1.00 89.69 227 LYS A N 1
ATOM 1833 C CA . LYS A 1 227 ? -9.802 1.026 28.177 1.00 89.69 227 LYS A CA 1
ATOM 1834 C C . LYS A 1 227 ? -11.145 1.677 28.505 1.00 89.69 227 LYS A C 1
ATOM 1836 O O . LYS A 1 227 ? -11.356 2.059 29.654 1.00 89.69 227 LYS A O 1
ATOM 1841 N N . GLN A 1 228 ? -12.025 1.831 27.518 1.00 89.19 228 GLN A N 1
ATOM 1842 C CA . GLN A 1 228 ? -13.361 2.395 27.713 1.00 89.19 228 GLN A CA 1
ATOM 1843 C C . GLN A 1 228 ? -14.221 1.473 28.580 1.00 89.19 228 GLN A C 1
ATOM 1845 O O . GLN A 1 228 ? -14.789 1.955 29.557 1.00 89.19 228 GLN A O 1
ATOM 1850 N N . LEU A 1 229 ? -14.217 0.166 28.298 1.00 90.25 229 LEU A N 1
ATOM 1851 C CA . LEU A 1 229 ? -14.909 -0.846 29.102 1.00 90.25 229 LEU A CA 1
ATOM 1852 C C . LEU A 1 229 ? -14.411 -0.843 30.550 1.00 90.25 229 LEU A C 1
ATOM 1854 O O . LEU A 1 229 ? -15.199 -0.681 31.474 1.00 90.25 229 LEU A O 1
ATOM 1858 N N . LYS A 1 230 ? -13.088 -0.870 30.759 1.00 92.19 230 LYS A N 1
ATOM 1859 C CA . LYS A 1 230 ? -12.504 -0.780 32.107 1.00 92.19 230 LYS A CA 1
ATOM 1860 C C . LYS A 1 230 ? -12.922 0.497 32.845 1.00 92.19 230 LYS A C 1
ATOM 1862 O O . LYS A 1 230 ? -13.109 0.484 34.056 1.00 92.19 230 LYS A O 1
ATOM 1867 N N . LYS A 1 231 ? -13.058 1.624 32.139 1.00 92.75 231 LYS A N 1
ATOM 1868 C CA . LYS A 1 231 ? -13.511 2.884 32.744 1.00 92.75 231 LYS A CA 1
ATOM 1869 C C . LYS A 1 231 ? -15.006 2.857 33.080 1.00 92.75 231 LYS A C 1
ATOM 1871 O O . LYS A 1 231 ? -15.373 3.385 34.123 1.00 92.75 231 LYS A O 1
ATOM 1876 N N . GLN A 1 232 ? -15.837 2.239 32.243 1.00 94.50 232 GLN A N 1
ATOM 1877 C CA . GLN A 1 232 ? -17.256 2.005 32.532 1.00 94.50 232 GLN A CA 1
ATOM 1878 C C . GLN A 1 232 ? -17.437 1.100 33.754 1.00 94.50 232 GLN A C 1
ATOM 1880 O O . GLN A 1 232 ? -18.225 1.433 34.630 1.00 94.50 232 GLN A O 1
ATOM 1885 N N . GLU A 1 233 ? -16.651 0.024 33.870 1.00 94.00 233 GLU A N 1
ATOM 1886 C CA . GLU A 1 233 ? -16.639 -0.859 35.046 1.00 94.00 233 GLU A CA 1
ATOM 1887 C C . GLU A 1 233 ? -16.252 -0.103 36.323 1.00 94.00 233 GLU A C 1
ATOM 1889 O O . GLU A 1 233 ? -16.922 -0.227 37.346 1.00 94.00 233 GLU A O 1
ATOM 1894 N N . LEU A 1 234 ? -15.196 0.719 36.258 1.00 94.56 234 LEU A N 1
ATOM 1895 C CA . LEU A 1 234 ? -14.732 1.518 37.396 1.00 94.56 234 LEU A CA 1
ATOM 1896 C C . LEU A 1 234 ? -15.750 2.577 37.836 1.00 94.56 234 LEU A C 1
ATOM 1898 O O . LEU A 1 234 ? -15.897 2.816 39.030 1.00 94.56 234 LEU A O 1
ATOM 1902 N N . LEU A 1 235 ? -16.418 3.235 36.885 1.00 93.50 235 LEU A N 1
ATOM 1903 C CA . LEU A 1 235 ? -17.443 4.244 37.171 1.00 93.50 235 LEU A CA 1
ATOM 1904 C C . LEU A 1 235 ? -18.817 3.626 37.455 1.00 93.50 235 LEU A C 1
ATOM 1906 O O . LEU A 1 235 ? -19.708 4.334 37.914 1.00 93.50 235 LEU A O 1
ATOM 1910 N N . GLN A 1 236 ? -18.985 2.331 37.171 1.00 92.62 236 GLN A N 1
ATOM 1911 C CA . GLN A 1 236 ? -20.263 1.620 37.181 1.00 92.62 236 GLN A CA 1
ATOM 1912 C C . GLN A 1 236 ? -21.338 2.329 36.341 1.00 92.62 236 GLN A C 1
ATOM 1914 O O . GLN A 1 236 ? -22.523 2.306 36.671 1.00 92.62 236 GLN A O 1
ATOM 1919 N N . THR A 1 237 ? -20.926 2.967 35.241 1.00 92.44 237 THR A N 1
ATOM 1920 C CA . THR A 1 237 ? -21.826 3.659 34.314 1.00 92.44 237 THR A CA 1
ATOM 1921 C C . THR A 1 237 ? -21.942 2.882 33.005 1.00 92.44 237 THR A C 1
ATOM 1923 O O . THR A 1 237 ? -20.921 2.493 32.436 1.00 92.44 237 THR A O 1
ATOM 1926 N N . PRO A 1 238 ? -23.161 2.695 32.464 1.00 90.31 238 PRO A N 1
ATOM 1927 C CA . PRO A 1 238 ? -23.351 1.988 31.195 1.00 90.31 238 PRO A CA 1
ATOM 1928 C C . PRO A 1 238 ? -22.847 2.795 29.989 1.00 90.31 238 PRO A C 1
ATOM 1930 O O . PRO A 1 238 ? -22.592 2.236 28.928 1.00 90.31 238 PRO A O 1
ATOM 1933 N N . TYR A 1 239 ? -22.683 4.112 30.143 1.00 88.50 239 TYR A N 1
ATOM 1934 C CA . TYR A 1 239 ? -22.166 5.005 29.113 1.00 88.50 239 TYR A CA 1
ATOM 1935 C C . TYR A 1 239 ? -20.841 5.637 29.539 1.00 88.50 239 TYR A C 1
ATOM 1937 O O . TYR A 1 239 ? -20.502 5.716 30.723 1.00 88.50 239 TYR A O 1
ATOM 1945 N N . LEU A 1 240 ? -20.084 6.104 28.547 1.00 89.94 240 LEU A N 1
ATOM 1946 C CA . LEU A 1 240 ? -18.857 6.860 28.750 1.00 89.94 240 LEU A CA 1
ATOM 1947 C C . LEU A 1 240 ? -18.932 8.171 27.964 1.00 89.94 240 LEU A C 1
ATOM 1949 O O . LEU A 1 240 ? -18.987 8.154 26.738 1.00 89.94 240 LEU A O 1
ATOM 1953 N N . VAL A 1 241 ? -18.888 9.310 28.657 1.00 88.19 241 VAL A N 1
ATOM 1954 C CA . VAL A 1 241 ? -18.809 10.622 28.000 1.00 88.19 241 VAL A CA 1
ATOM 1955 C C . VAL A 1 241 ? -17.361 10.879 27.586 1.00 88.19 241 VAL A C 1
ATOM 1957 O O . VAL A 1 241 ? -16.468 11.016 28.428 1.00 88.19 241 VAL A O 1
ATOM 1960 N N . LEU A 1 242 ? -17.115 10.912 26.277 1.00 84.69 242 LEU A N 1
ATOM 1961 C CA . LEU A 1 242 ? -15.821 11.256 25.694 1.00 84.69 242 LEU A CA 1
ATOM 1962 C C . LEU A 1 242 ? -15.784 12.765 25.423 1.00 84.69 242 LEU A C 1
ATOM 1964 O O . LEU A 1 242 ? -16.299 13.233 24.411 1.00 84.69 242 LEU A O 1
ATOM 1968 N N . SER A 1 243 ? -15.170 13.543 26.314 1.00 83.81 243 SER A N 1
ATOM 1969 C CA . SER A 1 243 ? -14.934 14.966 26.058 1.00 83.81 243 SER A CA 1
ATOM 1970 C C . SER A 1 243 ? -13.764 15.131 25.079 1.00 83.81 243 SER A C 1
ATOM 1972 O O . SER A 1 243 ? -12.608 14.859 25.396 1.00 83.81 243 SER A O 1
ATOM 1974 N N . GLY A 1 244 ? -14.072 15.530 23.844 1.00 65.25 244 GLY A N 1
ATOM 1975 C CA . GLY A 1 244 ? -13.065 15.694 22.785 1.00 65.25 244 GLY A CA 1
ATOM 1976 C C . GLY A 1 244 ? -13.514 16.482 21.553 1.00 65.25 244 GLY A C 1
ATOM 1977 O O . GLY A 1 244 ? -12.680 16.836 20.724 1.00 65.25 244 GLY A O 1
ATOM 1978 N N . SER A 1 245 ? -14.801 16.811 21.437 1.00 53.16 245 SER A N 1
ATOM 1979 C CA . SER A 1 245 ? -15.272 17.830 20.499 1.00 53.16 245 SER A CA 1
ATOM 1980 C C . SER A 1 245 ? -15.276 19.165 21.236 1.00 53.16 245 SER A C 1
ATOM 1982 O O . SER A 1 245 ? -15.744 19.218 22.369 1.00 53.16 245 SER A O 1
ATOM 1984 N N . GLY A 1 246 ? -14.747 20.236 20.640 1.00 56.72 246 GLY A N 1
ATOM 1985 C CA . GLY A 1 246 ? -14.634 21.579 21.238 1.00 56.72 246 GLY A CA 1
ATOM 1986 C C . GLY A 1 246 ? -15.965 22.284 21.544 1.00 56.72 246 GLY A C 1
ATOM 1987 O O . GLY A 1 246 ? -16.019 23.507 21.558 1.00 56.72 246 GLY A O 1
ATOM 1988 N N . ARG A 1 247 ? -17.039 21.525 21.760 1.00 58.72 247 ARG A N 1
ATOM 1989 C CA . ARG A 1 247 ? -18.316 21.977 22.293 1.00 58.72 247 ARG A CA 1
ATOM 1990 C C . ARG A 1 247 ? -18.281 21.703 23.794 1.00 58.72 247 ARG A C 1
ATOM 1992 O O . ARG A 1 247 ? -18.714 20.654 24.256 1.00 58.72 247 ARG A O 1
ATOM 1999 N N . SER A 1 248 ? -17.652 22.599 24.545 1.00 48.91 248 SER A N 1
ATOM 2000 C CA . SER A 1 248 ? -17.935 22.701 25.973 1.00 48.91 248 SER A CA 1
ATOM 2001 C C . SER A 1 248 ? -19.375 23.195 26.097 1.00 48.91 248 SER A C 1
ATOM 2003 O O . SER A 1 248 ? -19.631 24.353 25.765 1.00 48.91 248 SER A O 1
ATOM 2005 N N . ASP A 1 249 ? -20.296 22.320 26.492 1.00 50.16 249 ASP A N 1
ATOM 2006 C CA . ASP A 1 249 ? -21.640 22.736 26.893 1.00 50.16 249 ASP A CA 1
ATOM 2007 C C . ASP A 1 249 ? -21.525 23.669 28.106 1.00 50.16 249 ASP A C 1
ATOM 2009 O O . ASP A 1 249 ? -20.893 23.331 29.114 1.00 50.16 249 ASP A O 1
ATOM 2013 N N . GLN A 1 250 ? -22.084 24.866 27.935 1.00 36.50 250 GLN A N 1
ATOM 2014 C CA . GLN A 1 250 ? -22.610 25.698 29.012 1.00 36.50 250 GLN A CA 1
ATOM 2015 C C . GLN A 1 250 ? -23.996 25.191 29.395 1.00 36.50 250 GLN A C 1
ATOM 2017 O O . GLN A 1 250 ? -24.716 24.742 28.476 1.00 36.50 250 GLN A O 1
#

Solvent-accessible surface area (backbone atoms only — not comparable to full-atom values): 16431 Å² total; per-residue (Å²): 135,90,83,84,85,84,67,70,70,57,58,57,52,52,51,55,50,51,51,54,51,53,50,50,53,52,51,52,51,50,52,51,52,50,52,53,47,63,60,68,68,50,74,58,82,84,72,55,74,57,71,64,64,57,49,49,54,49,48,54,55,46,54,61,54,66,71,70,75,74,89,76,92,81,81,96,67,96,66,75,90,64,53,100,81,44,85,75,54,65,51,86,76,39,70,70,26,42,50,50,32,33,45,71,71,60,71,55,71,79,79,74,73,78,76,75,76,78,79,72,81,78,79,82,76,91,73,95,74,78,96,74,57,67,70,56,53,56,53,36,62,75,65,63,72,59,87,75,60,100,82,70,82,63,80,90,50,81,87,69,79,81,87,84,81,90,78,48,67,45,100,86,71,43,81,46,55,70,75,57,40,52,48,54,52,47,26,67,72,70,68,58,71,76,57,68,73,57,50,52,52,51,52,52,52,52,53,50,53,49,51,60,68,73,45,60,97,81,48,52,98,84,44,53,48,66,52,49,53,54,48,22,62,74,69,72,37,100,66,79,88,78,89,78,66,96,71,77,82,128

Sequence (250 aa):
MKEEIDDGGSAVKRWKQAQKEKESRRRQRAKNRESVRKWSDKPSSSAALDSDDEKELQRVKQEVADYSDTDSDEDGDKKEYENVLGKEADVSKGVGAMLKLAAQKGLCCYFIHSRGNSVHLTRQQFVYFSDIEDKYAKKLDRLGTTGRGPIMPFIEKKDYHPEVNIHYVDDKGRVMDQKDAYRELSYKFHGRNPGKKQTEKRISRRDKKELLKQMNSSDTPLGTLSKQLKKQELLQTPYLVLSGSGRSDQ

Organism: Cylicostephanus goldi (NCBI:txid71465)